Protein AF-A0A4C1T7G4-F1 (afdb_monomer_lite)

InterPro domains:
  IPR001194 cDENN domain [PF02141] (15-126)
  IPR001194 cDENN domain [SM00799] (11-143)
  IPR005112 dDENN domain [PF03455] (206-255)
  IPR005112 dDENN domain [SM00801] (174-239)
  IPR037516 Tripartite DENN domain [PS50211] (1-277)
  IPR040032 DENN domain-containing protein 1A/1B/1C [PTHR13196] (131-264)
  IPR043153 DENN domain, C-terminal lobe [G3DSA:3.40.50.11500] (69-128)
  IPR043153 DENN domain, C-terminal lobe [G3DSA:3.40.50.11500] (129-195)

Structure (mmCIF, N/CA/C/O backbone):
data_AF-A0A4C1T7G4-F1
#
_entry.id   AF-A0A4C1T7G4-F1
#
loop_
_atom_site.group_PDB
_atom_site.id
_atom_site.type_symbol
_atom_site.label_atom_id
_atom_site.label_alt_id
_atom_site.label_comp_id
_atom_site.label_asym_id
_atom_site.label_entity_id
_atom_site.label_seq_id
_atom_site.pdbx_PDB_ins_code
_atom_site.Cartn_x
_atom_site.Cartn_y
_atom_site.Cartn_z
_atom_site.occupancy
_atom_site.B_iso_or_equiv
_atom_site.auth_seq_id
_atom_site.auth_comp_id
_atom_site.auth_asym_id
_atom_site.auth_atom_id
_atom_site.pdbx_PDB_model_num
ATOM 1 N N . MET A 1 1 ? 34.804 -6.234 21.502 1.00 58.75 1 MET A N 1
ATOM 2 C CA . MET A 1 1 ? 35.352 -6.465 20.146 1.00 58.75 1 MET A CA 1
ATOM 3 C C . MET A 1 1 ? 34.543 -5.605 19.186 1.00 58.75 1 MET A C 1
ATOM 5 O O . MET A 1 1 ? 33.325 -5.670 19.261 1.00 58.75 1 MET A O 1
ATOM 9 N N . ALA A 1 2 ? 35.176 -4.736 18.394 1.00 68.81 2 ALA A N 1
ATOM 10 C CA . ALA A 1 2 ? 34.461 -3.922 17.406 1.00 68.81 2 ALA A CA 1
ATOM 11 C C . ALA A 1 2 ? 34.136 -4.771 16.168 1.00 68.81 2 ALA A C 1
ATOM 13 O O . ALA A 1 2 ? 34.972 -5.562 15.731 1.00 68.81 2 ALA A O 1
ATOM 14 N N . LEU A 1 3 ? 32.935 -4.605 15.621 1.00 69.44 3 LEU A N 1
ATOM 15 C CA . LEU A 1 3 ? 32.445 -5.237 14.400 1.00 69.44 3 LEU A CA 1
ATOM 16 C C . LEU A 1 3 ? 32.569 -4.271 13.222 1.00 69.44 3 LEU A C 1
ATOM 18 O O . LEU A 1 3 ? 32.457 -3.054 13.377 1.00 69.44 3 LEU A O 1
ATOM 22 N N . TRP A 1 4 ? 32.844 -4.837 12.050 1.00 72.44 4 TRP A N 1
ATOM 23 C CA . TRP A 1 4 ? 33.159 -4.102 10.833 1.00 72.44 4 TRP A CA 1
ATOM 24 C C . TRP A 1 4 ? 32.226 -4.616 9.745 1.00 72.44 4 TRP A C 1
ATOM 26 O O . TRP A 1 4 ? 32.290 -5.785 9.368 1.00 72.44 4 TRP A O 1
ATOM 36 N N . PHE A 1 5 ? 31.357 -3.746 9.249 1.00 80.38 5 PHE A N 1
ATOM 37 C CA . PHE A 1 5 ? 30.453 -4.049 8.147 1.00 80.38 5 PHE A CA 1
ATOM 38 C C . PHE A 1 5 ? 30.948 -3.308 6.919 1.00 80.38 5 PHE A C 1
ATOM 40 O O . PHE A 1 5 ? 31.174 -2.100 6.984 1.00 80.38 5 PHE A O 1
ATOM 47 N N . CYS A 1 6 ? 31.137 -4.010 5.806 1.00 76.94 6 CYS A N 1
ATOM 48 C CA . CYS A 1 6 ? 31.676 -3.417 4.592 1.00 76.94 6 CYS A CA 1
ATOM 49 C C . CYS A 1 6 ? 30.750 -3.635 3.396 1.00 76.94 6 CYS A C 1
ATOM 51 O O . CYS A 1 6 ? 30.126 -4.682 3.237 1.00 76.94 6 CYS A O 1
ATOM 53 N N . ARG A 1 7 ? 30.688 -2.624 2.530 1.00 78.62 7 ARG A N 1
ATOM 54 C CA . ARG A 1 7 ? 30.085 -2.716 1.202 1.00 78.62 7 ARG A CA 1
ATOM 55 C C . ARG A 1 7 ? 31.097 -2.210 0.188 1.00 78.62 7 ARG A C 1
ATOM 57 O O . ARG A 1 7 ? 31.488 -1.041 0.212 1.00 78.62 7 ARG A O 1
ATOM 64 N N . HIS A 1 8 ? 31.519 -3.106 -0.693 1.00 74.75 8 HIS A N 1
ATOM 65 C CA . HIS A 1 8 ? 32.395 -2.781 -1.806 1.00 74.75 8 HIS A CA 1
ATOM 66 C C . HIS A 1 8 ? 31.556 -2.541 -3.064 1.00 74.75 8 HIS A C 1
ATOM 68 O O . HIS A 1 8 ? 30.729 -3.380 -3.418 1.00 74.75 8 HIS A O 1
ATOM 74 N N . ASP A 1 9 ? 31.760 -1.402 -3.727 1.00 71.56 9 ASP A N 1
ATOM 75 C CA . ASP A 1 9 ? 31.242 -1.162 -5.075 1.00 71.56 9 ASP A CA 1
ATOM 76 C C . ASP A 1 9 ? 32.407 -1.318 -6.070 1.00 71.56 9 ASP A C 1
ATOM 78 O O . ASP A 1 9 ? 33.283 -0.445 -6.118 1.00 71.56 9 ASP A O 1
ATOM 82 N N . PRO A 1 10 ? 32.420 -2.392 -6.886 1.00 64.75 10 PRO A N 1
ATOM 83 C CA . PRO A 1 10 ? 33.487 -2.655 -7.851 1.00 64.75 10 PRO A CA 1
ATOM 84 C C . PRO A 1 10 ? 33.705 -1.527 -8.868 1.00 64.75 10 PRO A C 1
ATOM 86 O O . PRO A 1 10 ? 34.761 -1.457 -9.490 1.00 64.75 10 PRO A O 1
ATOM 89 N N . LYS A 1 11 ? 32.713 -0.646 -9.065 1.00 65.12 11 LYS A N 1
ATOM 90 C CA . LYS A 1 11 ? 32.773 0.467 -10.022 1.00 65.12 11 LYS A CA 1
ATOM 91 C C . LYS A 1 11 ? 33.228 1.785 -9.395 1.00 65.12 11 LYS A C 1
ATOM 93 O O . LYS A 1 11 ? 33.603 2.691 -10.131 1.00 65.12 11 LYS A O 1
ATOM 98 N N . ALA A 1 12 ? 33.173 1.922 -8.069 1.00 66.69 12 ALA A N 1
ATOM 99 C CA . ALA A 1 12 ? 33.360 3.206 -7.385 1.00 66.69 12 ALA A CA 1
ATOM 100 C C . ALA A 1 12 ? 34.786 3.444 -6.860 1.00 66.69 12 ALA A C 1
ATOM 102 O O . ALA A 1 12 ? 35.023 4.463 -6.210 1.00 66.69 12 ALA A O 1
ATOM 103 N N . GLY A 1 13 ? 35.716 2.500 -7.065 1.00 70.19 13 GLY A N 1
ATOM 104 C CA . GLY A 1 13 ? 37.105 2.589 -6.585 1.00 70.19 13 GLY A CA 1
ATOM 105 C C . GLY A 1 13 ? 37.249 2.777 -5.067 1.00 70.19 13 GLY A C 1
ATOM 106 O O . GLY A 1 13 ? 38.332 3.088 -4.583 1.00 70.19 13 GLY A O 1
ATOM 107 N N . SER A 1 14 ? 36.162 2.633 -4.307 1.00 75.19 14 SER A N 1
ATOM 108 C CA . SER A 1 14 ? 36.101 2.913 -2.877 1.00 75.19 14 SER A CA 1
ATOM 109 C C . SER A 1 14 ? 35.161 1.935 -2.177 1.00 75.19 14 SER A C 1
ATOM 111 O O . SER A 1 14 ? 34.182 1.456 -2.751 1.00 75.19 14 SER A O 1
ATOM 113 N N . THR A 1 15 ? 35.480 1.631 -0.921 1.00 79.69 15 THR A N 1
ATOM 114 C CA . THR A 1 15 ? 34.700 0.738 -0.057 1.00 79.69 15 THR A CA 1
ATOM 115 C C . THR A 1 15 ? 34.122 1.553 1.086 1.00 79.69 15 THR A C 1
ATOM 117 O O . THR A 1 15 ? 34.829 2.351 1.699 1.00 79.69 15 THR A O 1
ATOM 120 N N . MET A 1 16 ? 32.842 1.349 1.381 1.00 83.25 16 MET A N 1
ATOM 121 C CA . MET A 1 16 ? 32.207 1.938 2.553 1.00 83.25 16 MET A CA 1
ATOM 122 C C . MET A 1 16 ? 32.273 0.949 3.713 1.00 83.25 16 MET A C 1
ATOM 124 O O . MET A 1 16 ? 31.979 -0.234 3.532 1.00 83.25 16 MET A O 1
ATOM 128 N N . VAL A 1 17 ? 32.668 1.433 4.890 1.00 83.00 17 VAL A N 1
ATOM 129 C CA . VAL A 1 17 ? 32.815 0.615 6.097 1.00 83.00 17 VAL A CA 1
ATOM 130 C C . VAL A 1 17 ? 32.121 1.308 7.266 1.00 83.00 17 VAL A C 1
ATOM 132 O O . VAL A 1 17 ? 32.352 2.491 7.502 1.00 83.00 17 VAL A O 1
ATOM 135 N N . ILE A 1 18 ? 31.291 0.564 7.998 1.00 84.88 18 ILE A N 1
ATOM 136 C CA . ILE A 1 18 ? 30.755 0.956 9.305 1.00 84.88 18 ILE A CA 1
ATOM 137 C C . ILE A 1 18 ? 31.497 0.158 10.372 1.00 84.88 18 ILE A C 1
ATOM 139 O O . ILE A 1 18 ? 31.536 -1.072 10.315 1.00 84.88 18 ILE A O 1
ATOM 143 N N . ILE A 1 19 ? 32.056 0.860 11.356 1.00 82.69 19 ILE A N 1
ATOM 144 C CA . ILE A 1 19 ? 32.689 0.266 12.536 1.00 82.69 19 ILE A CA 1
ATOM 145 C C . ILE A 1 19 ? 31.777 0.536 13.729 1.00 82.69 19 ILE A C 1
ATOM 147 O O . ILE A 1 19 ? 31.405 1.679 13.983 1.00 82.69 19 ILE A O 1
ATOM 151 N N . THR A 1 20 ? 31.389 -0.512 14.447 1.00 84.19 20 THR A N 1
ATOM 152 C CA . THR A 1 20 ? 30.408 -0.422 15.536 1.00 84.19 20 THR A CA 1
ATOM 153 C C . THR A 1 20 ? 30.641 -1.509 16.580 1.00 84.19 20 THR A C 1
ATOM 155 O O . THR A 1 20 ? 31.213 -2.554 16.287 1.00 84.19 20 THR A O 1
ATOM 158 N N . PHE A 1 21 ? 30.189 -1.286 17.812 1.00 83.56 21 PHE A N 1
ATOM 159 C CA . PHE A 1 21 ? 30.176 -2.315 18.859 1.00 83.56 21 PHE A CA 1
ATOM 160 C C . PHE A 1 21 ? 28.857 -3.102 18.903 1.00 83.56 21 PHE A C 1
ATOM 162 O O . PHE A 1 21 ? 28.730 -4.036 19.691 1.00 83.56 21 PHE A O 1
ATOM 169 N N . LEU A 1 22 ? 27.883 -2.740 18.061 1.00 83.56 22 LEU A N 1
ATOM 170 C CA . LEU A 1 22 ? 26.547 -3.331 18.053 1.00 83.56 22 LEU A CA 1
ATOM 171 C C . LEU A 1 22 ? 26.464 -4.520 17.080 1.00 83.56 22 LEU A C 1
ATOM 173 O O . LEU A 1 22 ? 26.834 -4.374 15.912 1.00 83.56 22 LEU A O 1
ATOM 177 N N . PRO A 1 23 ? 25.929 -5.679 17.503 1.00 83.38 23 PRO A N 1
ATOM 178 C CA . PRO A 1 23 ? 25.864 -6.887 16.679 1.00 83.38 23 PRO A CA 1
ATOM 179 C C . PRO A 1 23 ? 24.652 -6.934 15.727 1.00 83.38 23 PRO A C 1
ATOM 181 O O . PRO A 1 23 ? 24.067 -7.992 15.515 1.00 83.38 23 PRO A O 1
ATOM 184 N N . TRP A 1 24 ? 24.249 -5.807 15.130 1.00 83.56 24 TRP A N 1
ATOM 185 C CA . TRP A 1 24 ? 23.052 -5.722 14.272 1.00 83.56 24 TRP A CA 1
ATOM 186 C C . TRP A 1 24 ? 23.368 -5.942 12.791 1.00 83.56 24 TRP A C 1
ATOM 188 O O . TRP A 1 24 ? 23.303 -5.017 11.981 1.00 83.56 24 TRP A O 1
ATOM 198 N N . HIS A 1 25 ? 23.735 -7.176 12.446 1.00 74.25 25 HIS A N 1
ATOM 199 C CA . HIS A 1 25 ? 24.285 -7.522 11.133 1.00 74.25 25 HIS A CA 1
ATOM 200 C C . HIS A 1 25 ? 23.427 -7.037 9.952 1.00 74.25 25 HIS A C 1
ATOM 202 O O . HIS A 1 25 ? 23.881 -6.219 9.148 1.00 74.25 25 HIS A O 1
ATOM 208 N N . ASP A 1 26 ? 22.166 -7.468 9.884 1.00 73.31 26 ASP A N 1
ATOM 209 C CA . ASP A 1 26 ? 21.276 -7.130 8.768 1.00 73.31 26 ASP A CA 1
ATOM 210 C C . ASP A 1 26 ? 20.964 -5.634 8.700 1.00 73.31 26 ASP A C 1
ATOM 212 O O . ASP A 1 26 ? 20.887 -5.058 7.612 1.00 73.31 26 ASP A O 1
ATOM 216 N N . THR A 1 27 ? 20.822 -4.983 9.856 1.00 80.69 27 THR A N 1
ATOM 217 C CA . THR A 1 27 ? 20.561 -3.544 9.945 1.00 80.69 27 THR A CA 1
ATOM 218 C C . THR A 1 27 ? 21.709 -2.745 9.342 1.00 80.69 27 THR A C 1
ATOM 220 O O . THR A 1 27 ? 21.472 -1.869 8.512 1.00 80.69 27 THR A O 1
ATOM 223 N N . PHE A 1 28 ? 22.960 -3.062 9.690 1.00 83.56 28 PHE A N 1
ATOM 224 C CA . PHE A 1 28 ? 24.114 -2.321 9.177 1.00 83.56 28 PHE A CA 1
ATOM 225 C C . PHE A 1 28 ? 24.392 -2.596 7.696 1.00 83.56 28 PHE A C 1
ATOM 227 O O . PHE A 1 28 ? 24.781 -1.673 6.979 1.00 83.56 28 PHE A O 1
ATOM 234 N N . LEU A 1 29 ? 24.127 -3.806 7.193 1.00 78.88 29 LEU A N 1
ATOM 235 C CA . LEU A 1 29 ? 24.214 -4.088 5.754 1.00 78.88 29 LEU A CA 1
ATOM 236 C C . LEU A 1 29 ? 23.139 -3.344 4.944 1.00 78.88 29 LEU A C 1
ATOM 238 O O . LEU A 1 29 ? 23.428 -2.806 3.866 1.00 78.88 29 LEU A O 1
ATOM 242 N N . ARG A 1 30 ? 21.907 -3.250 5.464 1.00 78.38 30 ARG A N 1
ATOM 243 C CA . ARG A 1 30 ? 20.852 -2.420 4.858 1.00 78.38 30 ARG A CA 1
ATOM 244 C C . ARG A 1 30 ? 21.218 -0.938 4.913 1.00 78.38 30 ARG A C 1
ATOM 246 O O . ARG A 1 30 ? 21.104 -0.257 3.898 1.00 78.38 30 ARG A O 1
ATOM 253 N N . LEU A 1 31 ? 21.738 -0.456 6.043 1.00 84.19 31 LEU A N 1
ATOM 254 C CA . LEU A 1 31 ? 22.177 0.931 6.203 1.00 84.19 31 LEU A CA 1
ATOM 255 C C . LEU A 1 31 ? 23.288 1.299 5.210 1.00 84.19 31 LEU A C 1
ATOM 257 O O . LEU A 1 31 ? 23.179 2.309 4.521 1.00 84.19 31 LEU A O 1
ATOM 261 N N . LEU A 1 32 ? 24.309 0.449 5.061 1.00 83.06 32 LEU A N 1
ATOM 262 C CA . LEU A 1 32 ? 25.357 0.599 4.042 1.00 83.06 32 LEU A CA 1
ATOM 263 C C . LEU A 1 32 ? 24.786 0.663 2.624 1.00 83.06 32 LEU A C 1
ATOM 265 O O . LEU A 1 32 ? 25.327 1.357 1.765 1.00 83.06 32 LEU A O 1
ATOM 269 N N . SER A 1 33 ? 23.702 -0.067 2.367 1.00 81.25 33 SER A N 1
ATOM 270 C CA . SER A 1 33 ? 23.037 -0.066 1.067 1.00 81.25 33 SER A CA 1
ATOM 271 C C . SER A 1 33 ? 22.322 1.249 0.781 1.00 81.25 33 SER A C 1
ATOM 273 O O . SER A 1 33 ? 22.454 1.771 -0.323 1.00 81.25 33 SER A O 1
ATOM 275 N N . VAL A 1 34 ? 21.643 1.813 1.783 1.00 81.06 34 VAL A N 1
ATOM 276 C CA . VAL A 1 34 ? 21.031 3.145 1.698 1.00 81.06 34 VAL A CA 1
ATOM 277 C C . VAL A 1 34 ? 22.110 4.215 1.532 1.00 81.06 34 VAL A C 1
ATOM 279 O O . VAL A 1 34 ? 22.053 4.998 0.592 1.00 81.06 34 VAL A O 1
ATOM 282 N N . LEU A 1 35 ? 23.147 4.204 2.373 1.00 85.06 35 LEU A N 1
ATOM 283 C CA . LEU A 1 35 ? 24.257 5.161 2.321 1.00 85.06 35 LEU A CA 1
ATOM 284 C C . LEU A 1 35 ? 25.003 5.142 0.977 1.00 85.06 35 LEU A C 1
ATOM 286 O O . LEU A 1 35 ? 25.405 6.193 0.483 1.00 85.06 35 LEU A O 1
ATOM 290 N N . ALA A 1 36 ? 25.190 3.966 0.371 1.00 83.25 36 ALA A N 1
ATOM 291 C CA . ALA A 1 36 ? 25.804 3.854 -0.949 1.00 83.25 36 ALA A CA 1
ATOM 292 C C . ALA A 1 36 ? 24.955 4.521 -2.042 1.00 83.25 36 ALA A C 1
ATOM 294 O O . ALA A 1 36 ? 25.518 5.149 -2.937 1.00 83.25 36 ALA A O 1
ATOM 295 N N . GLU A 1 37 ? 23.628 4.412 -1.953 1.00 79.56 37 GLU A N 1
ATOM 296 C CA . GLU A 1 37 ? 22.711 5.078 -2.879 1.00 79.56 37 GLU A CA 1
ATOM 297 C C . GLU A 1 37 ? 22.724 6.596 -2.670 1.00 79.56 37 GLU A C 1
ATOM 299 O O . GLU A 1 37 ? 22.980 7.337 -3.614 1.00 79.56 37 GLU A O 1
ATOM 304 N N . LEU A 1 38 ? 22.590 7.047 -1.417 1.00 80.06 38 LEU A N 1
ATOM 305 C CA . LEU A 1 38 ? 22.662 8.462 -1.028 1.00 80.06 38 LEU A CA 1
ATOM 306 C C . LEU A 1 38 ? 23.913 9.154 -1.550 1.00 80.06 38 LEU A C 1
ATOM 308 O O . LEU A 1 38 ? 23.861 10.249 -2.099 1.00 80.06 38 LEU A O 1
ATOM 312 N N . ARG A 1 39 ? 25.058 8.486 -1.403 1.00 82.44 39 ARG A N 1
ATOM 313 C CA . ARG A 1 39 ? 26.346 9.007 -1.853 1.00 82.44 39 ARG A CA 1
ATOM 314 C C . ARG A 1 39 ? 26.409 9.175 -3.375 1.00 82.44 39 ARG A C 1
ATOM 316 O O . ARG A 1 39 ? 27.176 10.008 -3.850 1.00 82.44 39 ARG A O 1
ATOM 323 N N . ARG A 1 40 ? 25.657 8.372 -4.140 1.00 77.19 40 ARG A N 1
ATOM 324 C CA . ARG A 1 40 ? 25.578 8.484 -5.606 1.00 77.19 40 ARG A CA 1
ATOM 325 C C . ARG A 1 40 ? 24.620 9.582 -6.054 1.00 77.19 40 ARG A C 1
ATOM 327 O O . ARG A 1 40 ? 24.863 10.157 -7.112 1.00 77.19 40 ARG A O 1
ATOM 334 N N . THR A 1 41 ? 23.551 9.834 -5.304 1.00 73.31 41 THR A N 1
ATOM 335 C CA . THR A 1 41 ? 22.522 10.816 -5.663 1.00 73.31 41 THR A CA 1
ATOM 336 C C . THR A 1 41 ? 22.861 12.225 -5.187 1.00 73.31 41 THR A C 1
ATOM 338 O O . THR A 1 41 ? 22.977 13.120 -6.020 1.00 73.31 41 THR A O 1
ATOM 341 N N . ASP A 1 42 ? 23.039 12.436 -3.880 1.00 76.50 42 ASP A N 1
ATOM 342 C CA . ASP A 1 42 ? 23.312 13.753 -3.293 1.00 76.50 42 ASP A CA 1
ATOM 343 C C . ASP A 1 42 ? 24.164 13.635 -2.015 1.00 76.50 42 ASP A C 1
ATOM 345 O O . ASP A 1 42 ? 23.767 13.068 -0.994 1.00 76.50 42 ASP A O 1
ATOM 349 N N . MET A 1 43 ? 25.357 14.234 -2.056 1.00 79.56 43 MET A N 1
ATOM 350 C CA . MET A 1 43 ? 26.291 14.251 -0.929 1.00 79.56 43 MET A CA 1
ATOM 351 C C . MET A 1 43 ? 25.756 15.011 0.293 1.00 79.56 43 MET A C 1
ATOM 353 O O . MET A 1 43 ? 26.146 14.691 1.415 1.00 79.56 43 MET A O 1
ATOM 357 N N . LYS A 1 44 ? 24.879 16.005 0.119 1.00 77.88 44 LYS A N 1
ATOM 358 C CA . LYS A 1 44 ? 24.286 16.751 1.237 1.00 77.88 44 LYS A CA 1
ATOM 359 C C . LYS A 1 44 ? 23.323 15.868 2.029 1.00 77.88 44 LYS A C 1
ATOM 361 O O . LYS A 1 44 ? 23.429 15.792 3.252 1.00 77.88 44 LYS A O 1
ATOM 366 N N . ASP A 1 45 ? 22.451 15.161 1.321 1.00 77.56 45 ASP A N 1
ATOM 367 C CA . ASP A 1 45 ? 21.520 14.185 1.886 1.00 77.56 45 ASP A CA 1
ATOM 368 C C . ASP A 1 45 ? 22.255 13.023 2.559 1.00 77.56 45 ASP A C 1
ATOM 370 O O . ASP A 1 45 ? 21.863 12.582 3.638 1.00 77.56 45 ASP A O 1
ATOM 374 N N . PHE A 1 46 ? 23.358 12.563 1.957 1.00 85.19 46 PHE A N 1
ATOM 375 C CA . PHE A 1 46 ? 24.238 11.567 2.563 1.00 85.19 46 PHE A CA 1
ATOM 376 C C . PHE A 1 46 ? 24.718 11.999 3.955 1.00 85.19 46 PHE A C 1
ATOM 378 O O . PHE A 1 46 ? 24.589 11.235 4.913 1.00 85.19 46 PHE A O 1
ATOM 385 N N . TYR A 1 47 ? 25.248 13.222 4.083 1.00 83.88 47 TYR A N 1
ATOM 386 C CA . TYR A 1 47 ? 25.713 13.727 5.375 1.00 83.88 47 TYR A CA 1
ATOM 387 C C . TYR A 1 47 ? 24.562 13.940 6.353 1.00 83.88 47 TYR A C 1
ATOM 389 O O . TYR A 1 47 ? 24.686 13.542 7.508 1.00 83.88 47 TYR A O 1
ATOM 397 N N . GLN A 1 48 ? 23.441 14.503 5.898 1.00 82.00 48 GLN A N 1
ATOM 398 C CA . GLN A 1 48 ? 22.275 14.727 6.747 1.00 82.00 48 GLN A CA 1
ATOM 399 C C . GLN A 1 48 ? 21.747 13.413 7.336 1.00 82.00 48 GLN A C 1
ATOM 401 O O . GLN A 1 48 ? 21.606 13.295 8.552 1.00 82.00 48 GLN A O 1
ATOM 406 N N . PHE A 1 49 ? 21.524 12.406 6.492 1.00 84.00 49 PHE A N 1
ATOM 407 C CA . PHE A 1 49 ? 21.028 11.105 6.926 1.00 84.00 49 PHE A CA 1
ATOM 408 C C . PHE A 1 49 ? 22.010 10.398 7.868 1.00 84.00 49 PHE A C 1
ATOM 410 O O . PHE A 1 49 ? 21.598 9.815 8.869 1.00 84.00 49 PHE A O 1
ATOM 417 N N . LEU A 1 50 ? 23.318 10.473 7.593 1.00 86.19 50 LEU A N 1
ATOM 418 C CA . LEU A 1 50 ? 24.331 9.899 8.480 1.00 86.19 50 LEU A CA 1
ATOM 419 C C . LEU A 1 50 ? 24.348 10.601 9.849 1.00 86.19 50 LEU A C 1
ATOM 421 O O . LEU A 1 50 ? 24.465 9.935 10.876 1.00 86.19 50 LEU A O 1
ATOM 425 N N . THR A 1 51 ? 24.203 11.930 9.875 1.00 83.38 51 THR A N 1
ATOM 426 C CA . THR A 1 51 ? 24.100 12.713 11.114 1.00 83.38 51 THR A CA 1
ATOM 427 C C . THR A 1 51 ? 22.845 12.351 11.906 1.00 83.38 51 THR A C 1
ATOM 429 O O . THR A 1 51 ? 22.936 12.139 13.113 1.00 83.38 51 THR A O 1
ATOM 432 N N . GLU A 1 52 ? 21.691 12.227 11.251 1.00 82.38 52 GLU A N 1
ATOM 433 C CA . GLU A 1 52 ? 20.446 11.791 11.894 1.00 82.38 52 GLU A CA 1
ATOM 434 C C . GLU A 1 52 ? 20.582 10.375 12.468 1.00 82.38 52 GLU A C 1
ATOM 436 O O . GLU A 1 52 ? 20.273 10.155 13.639 1.00 82.38 52 GLU A O 1
ATOM 441 N N . ALA A 1 53 ? 21.130 9.431 11.696 1.00 84.62 53 ALA A N 1
ATOM 442 C CA . ALA A 1 53 ? 21.350 8.057 12.141 1.00 84.62 53 ALA A CA 1
ATOM 443 C C . ALA A 1 53 ? 22.295 7.967 13.347 1.00 84.62 53 ALA A C 1
ATOM 445 O O . ALA A 1 53 ? 22.034 7.207 14.276 1.00 84.62 53 ALA A O 1
ATOM 446 N N . TYR A 1 54 ? 23.364 8.766 13.361 1.00 84.06 54 TYR A N 1
ATOM 447 C CA . TYR A 1 54 ? 24.296 8.826 14.487 1.00 84.06 54 TYR A CA 1
ATOM 448 C C . TYR A 1 54 ? 23.647 9.431 15.742 1.00 84.06 54 TYR A C 1
ATOM 450 O O . TYR A 1 54 ? 23.784 8.888 16.837 1.00 84.06 54 TYR A O 1
ATOM 458 N N . ASN A 1 55 ? 22.898 10.525 15.583 1.00 82.94 55 ASN A N 1
ATOM 459 C CA . ASN A 1 55 ? 22.252 11.229 16.694 1.00 82.94 55 ASN A CA 1
ATOM 460 C C . ASN A 1 55 ? 21.006 10.513 17.235 1.00 82.94 55 ASN A C 1
ATOM 462 O O . ASN A 1 55 ? 20.569 10.820 18.340 1.00 82.94 55 ASN A O 1
ATOM 466 N N . SER A 1 56 ? 20.452 9.555 16.487 1.00 81.94 56 SER A N 1
ATOM 467 C CA . SER A 1 56 ? 19.319 8.726 16.926 1.00 81.94 56 SER A CA 1
ATOM 468 C C . SER A 1 56 ? 19.665 7.836 18.125 1.00 81.94 56 SER A C 1
ATOM 470 O O . SER A 1 56 ? 18.771 7.394 18.843 1.00 81.94 5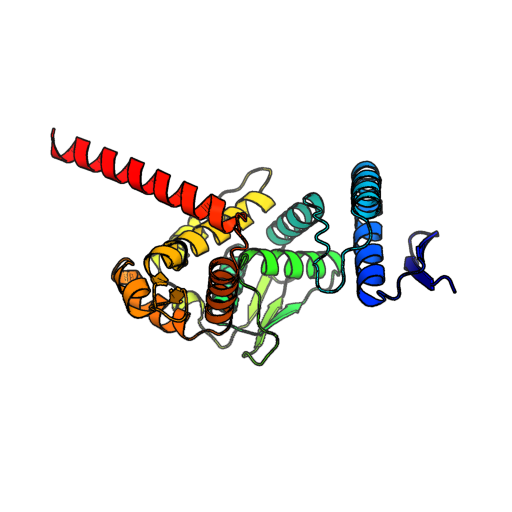6 SER A O 1
ATOM 472 N N . GLY A 1 57 ? 20.957 7.581 18.352 1.00 81.31 57 GLY A N 1
ATOM 473 C CA . GLY A 1 57 ? 21.429 6.739 19.441 1.00 81.31 57 GLY A CA 1
ATOM 474 C C . GLY A 1 57 ? 21.089 5.259 19.259 1.00 81.31 57 GLY A C 1
ATOM 475 O O . GLY A 1 57 ? 20.617 4.808 18.214 1.00 81.31 57 GLY A O 1
ATOM 476 N N . VAL A 1 58 ? 21.386 4.480 20.298 1.00 84.06 58 VAL A N 1
ATOM 477 C CA . VAL A 1 58 ? 21.082 3.047 20.350 1.00 84.06 58 VAL A CA 1
ATOM 478 C C . VAL A 1 58 ? 19.667 2.898 20.918 1.00 84.06 58 VAL A C 1
ATOM 480 O O . VAL A 1 58 ? 19.482 3.268 22.076 1.00 84.06 58 VAL A O 1
ATOM 483 N N . PRO A 1 59 ? 18.670 2.402 20.159 1.00 82.38 59 PRO A N 1
ATOM 484 C CA . PRO A 1 59 ? 17.356 2.075 20.712 1.00 82.38 59 PRO A CA 1
ATOM 485 C C . PRO A 1 59 ? 17.447 1.092 21.883 1.00 82.38 59 PRO A C 1
ATOM 487 O O . PRO A 1 59 ? 18.282 0.183 21.885 1.00 82.38 59 PRO A O 1
ATOM 490 N N . ASP A 1 60 ? 16.523 1.239 22.831 1.00 81.88 60 ASP A N 1
ATOM 491 C CA . ASP A 1 60 ? 16.298 0.245 23.878 1.00 81.88 60 ASP A CA 1
ATOM 492 C C . ASP A 1 60 ? 15.895 -1.113 23.284 1.00 81.88 60 ASP A C 1
ATOM 494 O O . ASP A 1 60 ? 15.361 -1.211 22.174 1.00 81.88 60 ASP A O 1
ATOM 498 N N . VAL A 1 61 ? 16.136 -2.187 24.035 1.00 72.88 61 VAL A N 1
ATOM 499 C CA . VAL A 1 61 ? 15.783 -3.548 23.611 1.00 72.88 61 VAL A CA 1
ATOM 500 C C . VAL A 1 61 ? 14.273 -3.640 23.370 1.00 72.88 61 VAL A C 1
ATOM 502 O O . VAL A 1 61 ? 13.480 -3.381 24.269 1.00 72.88 61 VAL A O 1
ATOM 505 N N . GLY A 1 62 ? 13.883 -4.027 22.152 1.00 69.75 62 GLY A N 1
ATOM 506 C CA . GLY A 1 62 ? 12.480 -4.116 21.727 1.00 69.75 62 GLY A CA 1
ATOM 507 C C . GLY A 1 62 ? 11.926 -2.844 21.072 1.00 69.75 62 GLY A C 1
ATOM 508 O O . GLY A 1 62 ? 10.856 -2.899 20.471 1.00 69.75 62 GLY A O 1
ATOM 509 N N . SER A 1 63 ? 12.657 -1.728 21.113 1.00 73.69 63 SER A N 1
ATOM 510 C CA . SER A 1 63 ? 12.278 -0.482 20.437 1.00 73.69 63 SER A CA 1
ATOM 511 C C . SER A 1 63 ? 12.678 -0.489 18.956 1.00 73.69 63 SER A C 1
ATOM 513 O O . SER A 1 63 ? 13.689 -1.072 18.562 1.00 73.69 63 SER A O 1
ATOM 515 N N . GLN A 1 64 ? 11.897 0.194 18.112 1.00 64.38 64 GLN A N 1
ATOM 516 C CA . GLN A 1 64 ? 12.181 0.324 16.679 1.00 64.38 64 GLN A CA 1
ATOM 517 C C . GLN A 1 64 ? 13.031 1.567 16.381 1.00 64.38 64 GLN A C 1
ATOM 519 O O . GLN A 1 64 ? 12.655 2.686 16.726 1.00 64.38 64 GLN A O 1
ATOM 524 N N . LEU A 1 65 ? 14.145 1.388 15.664 1.00 68.69 65 LEU A N 1
ATOM 525 C CA . LEU A 1 65 ? 14.908 2.493 15.078 1.00 68.69 65 LEU A CA 1
ATOM 526 C C . LEU A 1 65 ? 14.309 2.866 13.718 1.00 68.69 65 LEU A C 1
ATOM 528 O O . LEU A 1 65 ? 14.428 2.108 12.754 1.00 68.69 65 LEU A O 1
ATOM 532 N N . LYS A 1 66 ? 13.688 4.045 13.626 1.00 69.62 66 LYS A N 1
ATOM 533 C CA . LYS A 1 66 ? 13.093 4.549 12.382 1.00 69.62 66 LYS A CA 1
ATOM 534 C C . LYS A 1 66 ? 13.955 5.659 11.783 1.00 69.62 66 LYS A C 1
ATOM 536 O O . LYS A 1 66 ? 13.884 6.804 12.212 1.00 69.62 66 LYS A O 1
ATOM 541 N N . LEU A 1 67 ? 14.733 5.315 10.761 1.00 67.19 67 LEU A N 1
ATOM 542 C CA . LEU A 1 67 ? 15.492 6.274 9.955 1.00 67.19 67 LEU A CA 1
ATOM 543 C C . LEU A 1 67 ? 14.708 6.567 8.674 1.00 67.19 67 LEU A C 1
ATOM 545 O O . LEU A 1 67 ? 14.478 5.662 7.871 1.00 67.19 67 LEU A O 1
ATOM 549 N N . VAL A 1 68 ? 14.260 7.809 8.493 1.00 62.16 68 VAL A N 1
ATOM 550 C CA . VAL A 1 68 ? 13.429 8.204 7.348 1.00 62.16 68 VAL A CA 1
ATOM 551 C C . VAL A 1 68 ? 14.281 8.973 6.348 1.00 62.16 68 VAL A C 1
ATOM 553 O O . VAL A 1 68 ? 14.782 10.045 6.656 1.00 62.16 68 VAL A O 1
ATOM 556 N N . TYR A 1 69 ? 14.408 8.444 5.131 1.00 60.28 69 TYR A N 1
ATOM 557 C CA . TYR A 1 69 ? 15.015 9.158 4.011 1.00 60.28 69 TYR A CA 1
ATOM 558 C C . TYR A 1 69 ? 13.995 9.340 2.881 1.00 60.28 69 TYR A C 1
ATOM 560 O O . TYR A 1 69 ? 13.682 8.402 2.144 1.00 60.28 69 TYR A O 1
ATOM 568 N N . SER A 1 70 ? 13.455 10.555 2.759 1.00 50.50 70 SER A N 1
ATOM 569 C CA . SER A 1 70 ? 12.320 10.856 1.873 1.00 50.50 70 SER A CA 1
ATOM 570 C C . SER A 1 70 ? 12.691 10.977 0.391 1.00 50.50 70 SER A C 1
ATOM 572 O O . SER A 1 70 ? 11.858 10.700 -0.470 1.00 50.50 70 SER A O 1
ATOM 574 N N . GLN A 1 71 ? 13.932 11.351 0.060 1.00 49.47 71 GLN A N 1
ATOM 575 C CA . GLN A 1 71 ? 14.343 11.527 -1.340 1.00 49.47 71 GLN A CA 1
ATOM 576 C C . GLN A 1 71 ? 14.499 10.191 -2.091 1.00 49.47 71 GLN A C 1
ATOM 578 O O . GLN A 1 71 ? 14.287 10.129 -3.299 1.00 49.47 71 GLN A O 1
ATOM 583 N N . GLY A 1 72 ? 14.782 9.088 -1.392 1.00 48.44 72 GLY A N 1
ATOM 584 C CA . GLY A 1 72 ? 14.927 7.768 -2.012 1.00 48.44 72 GLY A CA 1
ATOM 585 C C . GLY A 1 72 ? 13.589 7.181 -2.459 1.00 48.44 72 GLY A C 1
ATOM 586 O O . GLY A 1 72 ? 13.486 6.627 -3.550 1.00 48.44 72 GLY A O 1
ATOM 587 N N . GLN A 1 73 ? 12.534 7.332 -1.656 1.00 50.56 73 GLN A N 1
ATOM 588 C CA . GLN A 1 73 ? 11.205 6.841 -2.034 1.00 50.56 73 GLN A CA 1
ATOM 589 C C . GLN A 1 73 ? 10.632 7.638 -3.207 1.00 50.56 73 GLN A C 1
ATOM 591 O O . GLN A 1 73 ? 10.195 7.036 -4.187 1.00 50.56 73 GLN A O 1
ATOM 596 N N . SER A 1 74 ? 10.705 8.973 -3.161 1.00 56.19 74 SER A N 1
ATOM 597 C CA . SER A 1 74 ? 10.220 9.827 -4.251 1.00 56.19 74 SER A CA 1
ATOM 598 C C . SER A 1 74 ? 11.008 9.604 -5.545 1.00 56.19 74 SER A C 1
ATOM 600 O O . SER A 1 74 ? 10.411 9.536 -6.620 1.00 56.19 74 SER A O 1
ATOM 602 N N . HIS A 1 75 ? 12.328 9.389 -5.470 1.00 63.44 75 HIS A N 1
ATOM 603 C CA . HIS A 1 75 ? 13.148 9.027 -6.628 1.00 63.44 75 HIS A CA 1
ATOM 604 C C . HIS A 1 75 ? 12.726 7.687 -7.246 1.00 63.44 75 HIS A C 1
ATOM 606 O O . HIS A 1 75 ? 12.503 7.610 -8.455 1.00 63.44 75 HIS A O 1
ATOM 612 N N . ASN A 1 76 ? 12.535 6.644 -6.434 1.00 66.06 76 ASN A N 1
ATOM 613 C CA . ASN A 1 76 ? 12.108 5.335 -6.931 1.00 66.06 76 ASN A CA 1
ATOM 614 C C . ASN A 1 76 ? 10.683 5.353 -7.497 1.00 66.06 76 ASN A C 1
ATOM 616 O O . ASN A 1 76 ? 10.429 4.725 -8.523 1.00 66.06 76 ASN A O 1
ATOM 620 N N . LEU A 1 77 ? 9.777 6.129 -6.898 1.00 69.06 77 LEU A N 1
ATOM 621 C CA . LEU A 1 77 ? 8.428 6.365 -7.418 1.00 69.06 77 LEU A CA 1
ATOM 622 C C . LEU A 1 77 ? 8.448 7.117 -8.752 1.00 69.06 77 LEU A C 1
ATOM 624 O O . LEU A 1 77 ? 7.738 6.738 -9.684 1.00 69.06 77 LEU A O 1
ATOM 628 N N . ASN A 1 78 ? 9.291 8.148 -8.872 1.00 70.50 78 ASN A N 1
ATOM 629 C CA . ASN A 1 78 ? 9.507 8.874 -10.124 1.00 70.50 78 ASN A CA 1
ATOM 630 C C . ASN A 1 78 ? 10.046 7.939 -11.219 1.00 70.50 78 ASN A C 1
ATOM 632 O O . ASN A 1 78 ? 9.539 7.935 -12.340 1.00 70.50 78 ASN A O 1
ATOM 636 N N . LEU A 1 79 ? 11.045 7.111 -10.900 1.00 70.31 79 LEU A N 1
ATOM 637 C CA . LEU A 1 79 ? 11.612 6.143 -11.838 1.00 70.31 79 LEU A CA 1
ATOM 638 C C . LEU A 1 79 ? 10.606 5.059 -12.233 1.00 70.31 79 LEU A C 1
ATOM 640 O O . LEU A 1 79 ? 10.474 4.757 -13.416 1.00 70.31 79 LEU A O 1
ATOM 644 N N . TYR A 1 80 ? 9.856 4.510 -11.278 1.00 77.12 80 TYR A N 1
ATOM 645 C CA . TYR A 1 80 ? 8.792 3.551 -11.564 1.00 77.12 80 TYR A CA 1
ATOM 646 C C . TYR A 1 80 ? 7.749 4.130 -12.513 1.00 77.12 80 TYR A C 1
ATOM 648 O O . TYR A 1 80 ? 7.398 3.478 -13.495 1.00 77.12 80 TYR A O 1
ATOM 656 N N . TYR A 1 81 ? 7.317 5.372 -12.279 1.00 80.31 81 TYR A N 1
ATOM 657 C CA . TYR A 1 81 ? 6.402 6.064 -13.182 1.00 80.31 81 TYR A CA 1
ATOM 658 C C . TYR A 1 81 ? 6.951 6.213 -14.599 1.00 80.31 81 TYR A C 1
ATOM 660 O O . TYR A 1 81 ? 6.226 6.013 -15.572 1.00 80.31 81 TYR A O 1
ATOM 668 N N . ASN A 1 82 ? 8.250 6.468 -14.727 1.00 79.38 82 ASN A N 1
ATOM 669 C CA . ASN A 1 82 ? 8.903 6.545 -16.030 1.00 79.38 82 ASN A CA 1
ATOM 670 C C . ASN A 1 82 ? 9.024 5.183 -16.737 1.00 79.38 82 ASN A C 1
ATOM 672 O O . ASN A 1 82 ? 9.240 5.144 -17.949 1.00 79.38 82 ASN A O 1
ATOM 676 N N . PHE A 1 83 ? 8.926 4.066 -16.011 1.00 81.31 83 PHE A N 1
ATOM 677 C CA . PHE A 1 83 ? 9.164 2.726 -16.554 1.00 81.31 83 PHE A CA 1
ATOM 678 C C . PHE A 1 83 ? 7.908 1.877 -16.709 1.00 81.31 83 PHE A C 1
ATOM 680 O O . PHE A 1 83 ? 7.900 1.000 -17.571 1.00 81.31 83 PHE A O 1
ATOM 687 N N . VAL A 1 84 ? 6.866 2.118 -15.916 1.00 84.94 84 VAL A N 1
ATOM 688 C CA . VAL A 1 84 ? 5.668 1.277 -15.872 1.00 84.94 84 VAL A CA 1
ATOM 689 C C . VAL A 1 84 ? 4.436 2.079 -16.264 1.00 84.94 84 VAL A C 1
ATOM 691 O O . VAL A 1 84 ? 4.139 3.121 -15.694 1.00 84.94 84 VAL A O 1
ATOM 694 N N . TYR A 1 85 ? 3.685 1.585 -17.245 1.00 90.88 85 TYR A N 1
ATOM 695 C CA . TYR A 1 85 ? 2.493 2.273 -17.732 1.00 90.88 85 TYR A CA 1
ATOM 696 C C . TYR A 1 85 ? 1.344 2.241 -16.718 1.00 90.88 85 TYR A C 1
ATOM 698 O O . TYR A 1 85 ? 1.161 1.221 -16.049 1.00 90.88 85 TYR A O 1
ATOM 706 N N . PRO A 1 86 ? 0.481 3.281 -16.676 1.00 90.88 86 PRO A N 1
ATOM 707 C CA . PRO A 1 86 ? -0.646 3.359 -15.743 1.00 90.88 86 PRO A CA 1
ATOM 708 C C . PRO A 1 86 ? -1.519 2.102 -15.690 1.00 90.88 86 PRO A C 1
ATOM 710 O O . PRO A 1 86 ? -1.926 1.676 -14.615 1.00 90.88 86 PRO A O 1
ATOM 713 N N . LYS A 1 87 ? -1.764 1.457 -16.840 1.00 93.25 87 LYS A N 1
ATOM 714 C CA . LYS A 1 87 ? -2.498 0.182 -16.910 1.00 93.25 87 LYS A CA 1
ATOM 715 C C . LYS A 1 87 ? -1.862 -0.895 -16.020 1.00 93.25 87 LYS A C 1
ATOM 717 O O . LYS A 1 87 ? -2.574 -1.568 -15.284 1.00 93.25 87 LYS A O 1
ATOM 722 N N . ASN A 1 88 ? -0.542 -1.040 -16.087 1.00 93.19 88 ASN A N 1
ATOM 723 C CA . ASN A 1 88 ? 0.201 -2.041 -15.326 1.00 93.19 88 ASN A CA 1
ATOM 724 C C . ASN A 1 88 ? 0.345 -1.640 -13.858 1.00 93.19 88 ASN A C 1
ATOM 726 O O . ASN A 1 88 ? 0.339 -2.515 -13.006 1.00 93.19 88 ASN A O 1
ATOM 730 N N . MET A 1 89 ? 0.403 -0.342 -13.543 1.00 92.62 89 MET A N 1
ATOM 731 C CA . MET A 1 89 ? 0.365 0.123 -12.149 1.00 92.62 89 MET A CA 1
ATOM 732 C C . MET A 1 89 ? -0.947 -0.260 -11.465 1.00 92.62 89 MET A C 1
ATOM 734 O O . MET A 1 89 ? -0.942 -0.749 -10.342 1.00 92.62 89 MET A O 1
ATOM 738 N N . ILE A 1 90 ? -2.073 -0.076 -12.164 1.00 94.25 90 ILE A N 1
ATOM 739 C CA . ILE A 1 90 ? -3.392 -0.486 -11.669 1.00 94.25 90 ILE A CA 1
ATOM 740 C C . ILE A 1 90 ? -3.449 -2.008 -11.517 1.00 94.25 90 ILE A C 1
ATOM 742 O O . ILE A 1 90 ? -3.979 -2.486 -10.523 1.00 94.25 90 ILE A O 1
ATOM 746 N N . ALA A 1 91 ? -2.886 -2.763 -12.465 1.00 93.44 91 ALA A N 1
ATOM 747 C CA . ALA A 1 91 ? -2.840 -4.222 -12.384 1.00 93.44 91 ALA A CA 1
ATOM 748 C C . ALA A 1 91 ? -1.984 -4.723 -11.209 1.00 93.44 91 ALA A C 1
ATOM 750 O O . ALA A 1 91 ? -2.421 -5.604 -10.478 1.00 93.44 91 ALA A O 1
ATOM 751 N N . VAL A 1 92 ? -0.815 -4.115 -10.978 1.00 91.00 92 VAL A N 1
ATOM 752 C CA . VAL A 1 92 ? 0.027 -4.375 -9.800 1.00 91.00 92 VAL A CA 1
ATOM 753 C C . VAL A 1 92 ? -0.742 -4.069 -8.521 1.00 91.00 92 VAL A C 1
ATOM 755 O O . VAL A 1 92 ? -0.792 -4.914 -7.639 1.00 91.00 92 VAL A O 1
ATOM 758 N N . PHE A 1 93 ? -1.394 -2.909 -8.436 1.00 91.56 93 PHE A N 1
ATOM 759 C CA . PHE A 1 93 ? -2.187 -2.533 -7.266 1.00 91.56 93 PHE A CA 1
ATOM 760 C C . PHE A 1 93 ? -3.366 -3.490 -7.015 1.00 91.56 93 PHE A C 1
ATOM 762 O O . PHE A 1 93 ? -3.613 -3.874 -5.876 1.00 91.56 93 PHE A O 1
ATOM 769 N N . ALA A 1 94 ? -4.066 -3.923 -8.066 1.00 92.94 94 ALA A N 1
ATOM 770 C CA . ALA A 1 94 ? -5.147 -4.902 -7.965 1.00 92.94 94 ALA A CA 1
ATOM 771 C C . ALA A 1 94 ? -4.641 -6.270 -7.482 1.00 92.94 94 ALA A C 1
ATOM 773 O O . ALA A 1 94 ? -5.230 -6.855 -6.581 1.00 92.94 94 ALA A O 1
ATOM 774 N N . ALA A 1 95 ? -3.528 -6.746 -8.046 1.00 89.88 95 ALA A N 1
ATOM 775 C CA . ALA A 1 95 ? -2.894 -8.004 -7.663 1.00 89.88 95 ALA A CA 1
ATOM 776 C C . ALA A 1 95 ? -2.392 -7.965 -6.210 1.00 89.88 95 ALA A C 1
ATOM 778 O O . ALA A 1 95 ? -2.549 -8.925 -5.466 1.00 89.88 95 ALA A O 1
ATOM 779 N N . MET A 1 96 ? -1.858 -6.824 -5.778 1.00 87.12 96 MET A N 1
ATOM 780 C CA . MET A 1 96 ? -1.477 -6.555 -4.393 1.00 87.12 96 MET A CA 1
ATOM 781 C C . MET A 1 96 ? -2.675 -6.614 -3.432 1.00 87.12 96 MET A C 1
ATOM 783 O O . MET A 1 96 ? -2.611 -7.288 -2.410 1.00 87.12 96 MET A O 1
ATOM 787 N N . LEU A 1 97 ? -3.795 -5.974 -3.787 1.00 88.69 97 LEU A N 1
ATOM 788 C CA . LEU A 1 97 ? -5.054 -6.060 -3.033 1.00 88.69 97 LEU A CA 1
ATOM 789 C C . LEU A 1 97 ? -5.704 -7.450 -3.073 1.00 88.69 97 LEU A C 1
ATOM 791 O O . LEU A 1 97 ? -6.641 -7.688 -2.324 1.00 88.69 97 LEU A O 1
ATOM 795 N N . ALA A 1 98 ? -5.244 -8.341 -3.947 1.00 88.38 98 ALA A N 1
ATOM 796 C CA . ALA A 1 98 ? -5.662 -9.736 -4.021 1.00 88.38 98 ALA A CA 1
ATOM 797 C C . ALA A 1 98 ? -4.597 -10.695 -3.453 1.00 88.38 98 ALA A C 1
ATOM 799 O O . ALA A 1 98 ? -4.680 -11.898 -3.688 1.00 88.38 98 ALA A O 1
ATOM 800 N N . GLU A 1 99 ? -3.587 -10.166 -2.749 1.00 85.75 99 GLU A N 1
ATOM 801 C CA . GLU A 1 99 ? -2.501 -10.929 -2.112 1.00 85.75 99 GLU A CA 1
ATOM 802 C C . GLU A 1 99 ? -1.718 -11.832 -3.083 1.00 85.75 99 GLU A C 1
ATOM 804 O O . GLU A 1 99 ? -1.198 -12.888 -2.722 1.00 85.75 99 GLU A O 1
ATOM 809 N N . ARG A 1 100 ? -1.599 -11.419 -4.350 1.00 85.38 100 ARG A N 1
ATOM 810 C CA . ARG A 1 100 ? -0.803 -12.141 -5.352 1.00 85.38 100 ARG A CA 1
ATOM 811 C C . ARG A 1 100 ? 0.692 -11.950 -5.117 1.00 85.38 100 ARG A C 1
ATOM 813 O O . ARG A 1 100 ? 1.156 -10.871 -4.743 1.00 85.38 100 ARG A O 1
ATOM 820 N N . ARG A 1 101 ? 1.483 -12.970 -5.462 1.00 81.69 101 ARG A N 1
ATOM 821 C CA . ARG A 1 101 ? 2.947 -12.869 -5.538 1.00 81.69 101 ARG A CA 1
ATOM 822 C C . ARG A 1 101 ? 3.346 -12.233 -6.862 1.00 81.69 101 ARG A C 1
ATOM 824 O O . ARG A 1 101 ? 3.149 -12.818 -7.922 1.00 81.69 101 ARG A O 1
ATOM 831 N N . ILE A 1 102 ? 3.940 -11.045 -6.809 1.00 82.56 102 ILE A N 1
ATOM 832 C CA . ILE A 1 102 ? 4.311 -10.293 -8.013 1.00 82.56 102 ILE A CA 1
ATOM 833 C C . ILE A 1 102 ? 5.807 -10.444 -8.275 1.00 82.56 102 ILE A C 1
ATOM 835 O O . ILE A 1 102 ? 6.636 -9.975 -7.497 1.00 82.56 102 ILE A O 1
ATOM 839 N N . ILE A 1 103 ? 6.163 -11.059 -9.402 1.00 76.19 103 ILE A N 1
ATOM 840 C CA . ILE A 1 103 ? 7.546 -11.133 -9.876 1.00 76.19 103 ILE A CA 1
ATOM 841 C C . ILE A 1 103 ? 7.799 -9.970 -10.833 1.00 76.19 103 ILE A C 1
ATOM 843 O O . ILE A 1 103 ? 7.223 -9.895 -11.918 1.00 76.19 103 ILE A O 1
ATOM 847 N N . PHE A 1 104 ? 8.708 -9.077 -10.451 1.00 79.25 104 PHE A N 1
ATOM 848 C CA . PHE A 1 104 ? 9.204 -8.022 -11.329 1.00 79.25 104 PHE A CA 1
ATOM 849 C C . PHE A 1 104 ? 10.407 -8.544 -12.119 1.00 79.25 104 PHE A C 1
ATOM 851 O O . PHE A 1 104 ? 11.334 -9.117 -11.549 1.00 79.25 104 PHE A O 1
ATOM 858 N N . THR A 1 105 ? 10.418 -8.330 -13.434 1.00 72.31 105 THR A N 1
ATOM 859 C CA . THR A 1 105 ? 11.538 -8.704 -14.309 1.00 72.31 105 THR A CA 1
ATOM 860 C C . THR A 1 105 ? 12.033 -7.499 -15.103 1.00 72.31 105 THR A C 1
ATOM 862 O O . THR A 1 105 ? 11.251 -6.669 -15.569 1.00 72.31 105 THR A O 1
ATOM 865 N N . SER A 1 106 ? 13.354 -7.373 -15.229 1.00 76.62 106 SER A N 1
ATOM 866 C CA . SER A 1 106 ? 14.028 -6.294 -15.958 1.00 76.62 106 SER A CA 1
ATOM 867 C C . SER A 1 106 ? 15.481 -6.691 -16.227 1.00 76.62 106 SER A C 1
ATOM 869 O O . SER A 1 106 ? 16.124 -7.308 -15.379 1.00 76.62 106 SER A O 1
ATOM 871 N N . LYS A 1 107 ? 16.029 -6.296 -17.376 1.00 74.00 107 LYS A N 1
ATOM 872 C CA . LYS A 1 107 ? 17.464 -6.391 -17.700 1.00 74.00 107 LYS A CA 1
ATOM 873 C C . LYS A 1 107 ? 18.295 -5.318 -16.986 1.00 74.00 107 LYS A C 1
ATOM 875 O O . LYS A 1 107 ? 19.521 -5.372 -16.992 1.00 74.00 107 LYS A O 1
ATOM 880 N N . ARG A 1 108 ? 17.626 -4.320 -16.404 1.00 69.56 108 ARG A N 1
ATOM 881 C CA . ARG A 1 108 ? 18.191 -3.155 -15.718 1.00 69.56 108 ARG A CA 1
ATOM 882 C C . ARG A 1 108 ? 17.908 -3.217 -14.217 1.00 69.56 108 ARG A C 1
ATOM 884 O O . ARG A 1 108 ? 16.741 -3.202 -13.818 1.00 69.56 108 ARG A O 1
ATOM 891 N N . LEU A 1 109 ? 18.965 -3.282 -13.404 1.00 63.78 109 LEU A N 1
ATOM 892 C CA . LEU A 1 109 ? 18.870 -3.436 -11.945 1.00 63.78 109 LEU A CA 1
ATOM 893 C C . LEU A 1 109 ? 18.317 -2.188 -11.241 1.00 63.78 109 LEU A C 1
ATOM 895 O O . LEU A 1 109 ? 17.563 -2.318 -10.281 1.00 63.78 109 LEU A O 1
ATOM 899 N N . ASP A 1 110 ? 18.651 -0.997 -11.735 1.00 62.56 110 ASP A N 1
ATOM 900 C CA . ASP A 1 110 ? 18.095 0.280 -11.274 1.00 62.56 110 ASP A CA 1
ATOM 901 C C . ASP A 1 110 ? 16.573 0.309 -11.466 1.00 62.56 110 ASP A C 1
ATOM 903 O O . ASP A 1 110 ? 15.826 0.490 -10.510 1.00 62.56 110 ASP A O 1
ATOM 907 N N . ARG A 1 111 ? 16.100 -0.013 -12.677 1.00 74.12 111 ARG A N 1
ATOM 908 C CA . ARG A 1 111 ? 14.668 -0.129 -12.985 1.00 74.12 111 ARG A CA 1
ATOM 909 C C . ARG A 1 111 ? 13.983 -1.164 -12.103 1.00 74.12 111 ARG A C 1
ATOM 911 O O . ARG A 1 111 ? 12.919 -0.878 -11.563 1.00 74.12 111 ARG A O 1
ATOM 918 N N . LEU A 1 112 ? 14.576 -2.350 -11.964 1.00 66.56 112 LEU A N 1
ATOM 919 C CA . LEU A 1 112 ? 14.015 -3.420 -11.140 1.00 66.56 112 LEU A CA 1
ATOM 920 C C . LEU A 1 112 ? 13.831 -2.958 -9.690 1.00 66.56 112 LEU A C 1
ATOM 922 O O . LEU A 1 112 ? 12.744 -3.092 -9.131 1.00 66.56 112 LEU A O 1
ATOM 926 N N . SER A 1 113 ? 14.881 -2.363 -9.120 1.00 66.75 113 SER A N 1
ATOM 927 C CA . SER A 1 113 ? 14.899 -1.897 -7.733 1.00 66.75 113 SER A CA 1
ATOM 928 C C . SER A 1 113 ? 13.865 -0.798 -7.503 1.00 66.75 113 SER A C 1
ATOM 930 O O . SER A 1 113 ? 13.083 -0.887 -6.558 1.00 66.75 113 SER A O 1
ATOM 932 N N . SER A 1 114 ? 13.789 0.188 -8.403 1.00 69.62 114 SER A N 1
ATOM 933 C CA . SER A 1 114 ? 12.791 1.254 -8.313 1.00 69.62 114 SER A CA 1
ATOM 934 C C . SER A 1 114 ? 11.365 0.735 -8.433 1.00 69.62 114 SER A C 1
ATOM 936 O O . SER A 1 114 ? 10.495 1.204 -7.707 1.00 69.62 114 SER A O 1
ATOM 938 N N . CYS A 1 115 ? 11.116 -0.260 -9.292 1.00 76.81 115 CYS A N 1
ATOM 939 C CA . CYS A 1 115 ? 9.778 -0.826 -9.442 1.00 76.81 115 CYS A CA 1
ATOM 940 C C . CYS A 1 115 ? 9.296 -1.559 -8.195 1.00 76.81 115 CYS A C 1
ATOM 942 O O . CYS A 1 115 ? 8.155 -1.364 -7.786 1.00 76.81 115 CYS A O 1
ATOM 944 N N . ILE A 1 116 ? 10.164 -2.363 -7.579 1.00 72.38 116 ILE A N 1
ATOM 945 C CA . ILE A 1 116 ? 9.835 -3.092 -6.350 1.00 72.38 116 ILE A CA 1
ATOM 946 C C . ILE A 1 116 ? 9.554 -2.104 -5.211 1.00 72.38 116 ILE A C 1
ATOM 948 O O . ILE A 1 116 ? 8.544 -2.219 -4.520 1.00 72.38 116 ILE A O 1
ATOM 952 N N . GLN A 1 117 ? 10.418 -1.098 -5.043 1.00 68.31 117 GLN A N 1
ATOM 953 C CA . GLN A 1 117 ? 10.272 -0.110 -3.973 1.00 68.31 117 GLN A CA 1
ATOM 954 C C . GLN A 1 117 ? 9.025 0.766 -4.151 1.00 68.31 117 GLN A C 1
ATOM 956 O O . GLN A 1 117 ? 8.301 1.004 -3.187 1.00 68.31 117 GLN A O 1
ATOM 961 N N . ALA A 1 118 ? 8.743 1.207 -5.379 1.00 73.81 118 ALA A N 1
ATOM 962 C CA . ALA A 1 118 ? 7.547 1.979 -5.694 1.00 73.81 118 ALA A CA 1
ATOM 963 C C . ALA A 1 118 ? 6.259 1.172 -5.495 1.00 73.81 118 ALA A C 1
ATOM 965 O O . ALA A 1 118 ? 5.312 1.685 -4.907 1.00 73.81 118 ALA A O 1
ATOM 966 N N . ALA A 1 119 ? 6.227 -0.092 -5.934 1.00 74.81 119 ALA A N 1
ATOM 967 C CA . ALA A 1 119 ? 5.064 -0.953 -5.740 1.00 74.81 119 ALA A CA 1
ATOM 968 C C . ALA A 1 119 ? 4.755 -1.150 -4.249 1.00 74.81 119 ALA A C 1
ATOM 970 O O . ALA A 1 119 ? 3.601 -1.035 -3.849 1.00 74.81 119 ALA A O 1
ATOM 971 N N . ASN A 1 120 ? 5.778 -1.349 -3.411 1.00 71.19 120 ASN A N 1
ATOM 972 C CA . ASN A 1 120 ? 5.593 -1.459 -1.962 1.00 71.19 120 ASN A CA 1
ATOM 973 C C . ASN A 1 120 ? 4.949 -0.199 -1.347 1.00 71.19 120 ASN A C 1
ATOM 975 O O . ASN A 1 120 ? 4.148 -0.298 -0.423 1.00 71.19 120 ASN A O 1
ATOM 979 N N . ALA A 1 121 ? 5.240 0.988 -1.887 1.00 72.56 121 ALA A N 1
ATOM 980 C CA . ALA A 1 121 ? 4.630 2.233 -1.422 1.00 72.56 121 ALA A CA 1
ATOM 981 C C . ALA A 1 121 ? 3.131 2.347 -1.760 1.00 72.56 121 ALA A C 1
ATOM 983 O O . ALA A 1 121 ? 2.419 3.092 -1.093 1.00 72.56 121 ALA A O 1
ATOM 984 N N . PHE A 1 122 ? 2.620 1.616 -2.758 1.00 76.19 122 PHE A N 1
ATOM 985 C CA . PHE A 1 122 ? 1.202 1.689 -3.141 1.00 76.19 122 PHE A CA 1
ATOM 986 C C . PHE A 1 122 ? 0.262 1.068 -2.118 1.00 76.19 122 PHE A C 1
ATOM 988 O O . PHE A 1 122 ? -0.901 1.464 -2.054 1.00 76.1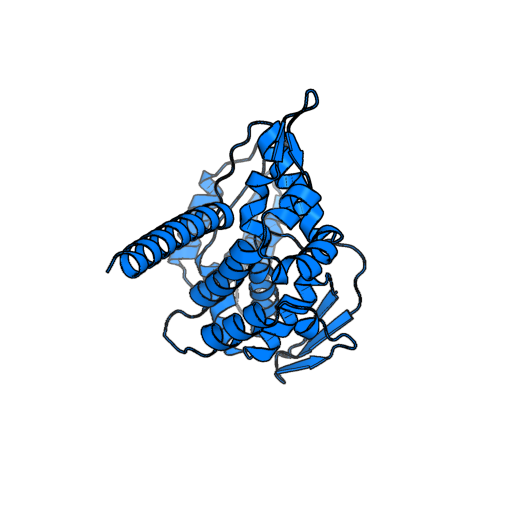9 122 PHE A O 1
ATOM 995 N N . LEU A 1 123 ? 0.751 0.102 -1.339 1.00 70.56 123 LEU A N 1
ATOM 996 C CA . LEU A 1 123 ? -0.032 -0.547 -0.294 1.00 70.56 123 LEU A CA 1
ATOM 997 C C . LEU A 1 123 ? 0.070 0.131 1.061 1.00 70.56 123 LEU A C 1
ATOM 999 O O . LEU A 1 123 ? -0.742 -0.182 1.927 1.00 70.56 123 LEU A O 1
ATOM 1003 N N . TYR A 1 124 ? 1.004 1.066 1.242 1.00 69.38 124 TYR A N 1
ATOM 1004 C CA . TYR A 1 124 ? 1.159 1.775 2.505 1.00 69.38 124 TYR A CA 1
ATOM 1005 C C . TYR A 1 124 ? -0.194 2.360 2.964 1.00 69.38 124 TYR A C 1
ATOM 1007 O O . TYR A 1 124 ? -0.835 3.082 2.194 1.00 69.38 124 TYR A O 1
ATOM 1015 N N . PRO A 1 125 ? -0.667 2.062 4.190 1.00 62.31 125 PRO A N 1
ATOM 1016 C CA . PRO A 1 125 ? 0.072 1.552 5.354 1.00 62.31 125 PRO A CA 1
ATOM 1017 C C . PRO A 1 125 ? 0.084 0.022 5.523 1.00 62.31 125 PRO A C 1
ATOM 1019 O O . PRO A 1 125 ? 0.623 -0.465 6.510 1.00 62.31 125 PRO A O 1
ATOM 1022 N N . MET A 1 126 ? -0.531 -0.733 4.617 1.00 73.56 126 MET A N 1
ATOM 1023 C CA . MET A 1 126 ? -0.585 -2.189 4.685 1.00 73.56 126 MET A CA 1
ATOM 1024 C C . MET A 1 126 ? 0.740 -2.825 4.236 1.00 73.56 126 MET A C 1
ATOM 1026 O O . MET A 1 126 ? 1.359 -2.373 3.270 1.00 73.56 126 MET A O 1
ATOM 1030 N N . MET A 1 127 ? 1.153 -3.896 4.916 1.00 65.25 127 MET A N 1
ATOM 1031 C CA . MET A 1 127 ? 2.375 -4.647 4.616 1.00 65.25 127 MET A CA 1
ATOM 1032 C C . MET A 1 127 ? 2.033 -5.974 3.935 1.00 65.25 127 MET A C 1
ATOM 1034 O O . MET A 1 127 ? 1.110 -6.664 4.357 1.00 65.25 127 MET A O 1
ATOM 1038 N N . MET A 1 128 ? 2.772 -6.339 2.882 1.00 63.03 128 MET A N 1
ATOM 1039 C CA . MET A 1 128 ? 2.575 -7.629 2.211 1.00 63.03 128 MET A CA 1
ATOM 1040 C C . MET A 1 128 ? 2.948 -8.786 3.153 1.00 63.03 128 MET A C 1
ATOM 1042 O O . MET A 1 128 ? 4.068 -8.779 3.672 1.00 63.03 128 MET A O 1
ATOM 1046 N N . PRO A 1 129 ? 2.069 -9.785 3.348 1.00 57.12 129 PRO A N 1
ATOM 1047 C CA . PRO A 1 129 ? 2.394 -10.974 4.129 1.00 57.12 129 PRO A CA 1
ATOM 1048 C C . PRO A 1 129 ? 3.468 -11.839 3.440 1.00 57.12 129 PRO A C 1
ATOM 1050 O O . PRO A 1 129 ? 3.624 -11.814 2.218 1.00 57.12 129 PRO A O 1
ATOM 1053 N N . GLU A 1 130 ? 4.226 -12.610 4.229 1.00 53.44 130 GLU A N 1
ATOM 1054 C CA . GLU A 1 130 ? 5.359 -13.423 3.747 1.00 53.44 130 GLU A CA 1
ATOM 1055 C C . GLU A 1 130 ? 4.939 -14.760 3.088 1.00 53.44 130 GLU A C 1
ATOM 1057 O O . GLU A 1 130 ? 5.720 -15.349 2.332 1.00 53.44 130 GLU A O 1
ATOM 1062 N N . GLU A 1 131 ? 3.704 -15.240 3.294 1.00 52.78 131 GLU A N 1
ATOM 1063 C CA . GLU A 1 131 ? 3.252 -16.562 2.829 1.00 52.78 131 GLU A CA 1
ATOM 1064 C C . GLU A 1 131 ? 2.248 -16.559 1.650 1.00 52.78 131 GLU A C 1
ATOM 1066 O O . GLU A 1 131 ? 1.566 -15.589 1.357 1.00 52.78 131 GLU A O 1
ATOM 1071 N N . LEU A 1 132 ? 2.293 -17.685 0.923 1.00 47.59 132 LEU A N 1
ATOM 1072 C CA . LEU A 1 132 ? 1.612 -18.156 -0.301 1.00 47.59 132 LEU A CA 1
ATOM 1073 C C . LEU A 1 132 ? 0.508 -17.290 -0.942 1.00 47.59 132 LEU A C 1
ATOM 1075 O O . LEU A 1 132 ? -0.641 -17.304 -0.523 1.00 47.59 132 LEU A O 1
ATOM 1079 N N . GLY A 1 133 ? 0.841 -16.710 -2.100 1.00 58.62 133 GLY A N 1
ATOM 1080 C CA . GLY A 1 133 ? -0.119 -16.221 -3.091 1.00 58.62 133 GLY A CA 1
ATOM 1081 C C . GLY A 1 133 ? 0.239 -16.729 -4.488 1.00 58.62 133 GLY A C 1
ATOM 1082 O O . GLY A 1 133 ? 1.397 -17.070 -4.758 1.00 58.62 133 GLY A O 1
ATOM 1083 N N . ASP A 1 134 ? -0.738 -16.787 -5.387 1.00 75.62 134 ASP A N 1
ATOM 1084 C CA . ASP A 1 134 ? -0.485 -17.167 -6.775 1.00 75.62 134 ASP A CA 1
ATOM 1085 C C . ASP A 1 134 ? 0.378 -16.128 -7.504 1.00 75.62 134 ASP A C 1
ATOM 1087 O O . ASP A 1 134 ? 0.333 -14.932 -7.206 1.00 75.62 134 ASP A O 1
ATOM 1091 N N . VAL A 1 135 ? 1.172 -16.592 -8.472 1.00 78.06 135 VAL A N 1
ATOM 1092 C CA . VAL A 1 135 ? 2.201 -15.777 -9.126 1.00 78.06 135 VAL A CA 1
ATOM 1093 C C . VAL A 1 135 ? 1.646 -15.002 -10.321 1.00 78.06 135 VAL A C 1
ATOM 1095 O O . VAL A 1 135 ? 1.022 -15.572 -11.215 1.00 78.06 135 VAL A O 1
ATOM 1098 N N . VAL A 1 136 ? 1.968 -13.711 -10.376 1.00 83.75 136 VAL A N 1
ATOM 1099 C CA . VAL A 1 136 ? 1.818 -12.841 -11.550 1.00 83.75 136 VAL A CA 1
ATOM 1100 C C . VAL A 1 136 ? 3.166 -12.212 -11.895 1.00 83.75 136 VAL A C 1
ATOM 1102 O O . VAL A 1 136 ? 4.029 -12.051 -11.028 1.00 83.75 136 VAL A O 1
ATOM 1105 N N . ILE A 1 137 ? 3.377 -11.856 -13.161 1.00 79.25 137 ILE A N 1
ATOM 1106 C CA . ILE A 1 137 ? 4.675 -11.372 -13.646 1.00 79.25 137 ILE A CA 1
ATOM 1107 C C . ILE A 1 137 ? 4.508 -10.004 -14.301 1.00 79.25 137 ILE A C 1
ATOM 1109 O O . ILE A 1 137 ? 3.739 -9.840 -15.246 1.00 79.25 137 ILE A O 1
ATOM 1113 N N . LEU A 1 138 ? 5.284 -9.022 -13.841 1.00 85.81 138 LEU A N 1
ATOM 1114 C CA . LEU A 1 138 ? 5.456 -7.747 -14.527 1.00 85.81 138 LEU A CA 1
ATOM 1115 C C . LEU A 1 138 ? 6.834 -7.701 -15.190 1.00 85.81 138 LEU A C 1
ATOM 1117 O O . LEU A 1 138 ? 7.870 -7.695 -14.524 1.00 85.81 138 LEU A O 1
ATOM 1121 N N . ASN A 1 139 ? 6.850 -7.600 -16.516 1.00 85.12 139 ASN A N 1
ATOM 1122 C CA . ASN A 1 139 ? 8.050 -7.272 -17.271 1.00 85.12 139 ASN A CA 1
ATOM 1123 C C . ASN A 1 139 ? 8.171 -5.754 -17.429 1.00 85.12 139 ASN A C 1
ATOM 1125 O O . ASN A 1 139 ? 7.474 -5.143 -18.243 1.00 85.12 139 ASN A O 1
ATOM 1129 N N . CYS A 1 140 ? 9.081 -5.142 -16.672 1.00 84.06 140 CYS A N 1
ATOM 1130 C CA . CYS A 1 140 ? 9.280 -3.693 -16.665 1.00 84.06 140 CYS A CA 1
ATOM 1131 C C . CYS A 1 140 ? 9.965 -3.174 -17.940 1.00 84.06 140 CYS A C 1
ATOM 1133 O O . CYS A 1 140 ? 9.912 -1.978 -18.216 1.00 84.06 140 CYS A O 1
ATOM 1135 N N . ASP A 1 141 ? 10.609 -4.042 -18.727 1.00 79.94 141 ASP A N 1
ATOM 1136 C CA . ASP A 1 141 ? 11.209 -3.647 -20.006 1.00 79.94 141 ASP A CA 1
ATOM 1137 C C . ASP A 1 141 ? 10.189 -3.622 -21.139 1.00 79.94 141 ASP A C 1
ATOM 1139 O O . ASP A 1 141 ? 10.202 -2.708 -21.962 1.00 79.94 141 ASP A O 1
ATOM 1143 N N . LYS A 1 142 ? 9.304 -4.621 -21.177 1.00 89.44 142 LYS A N 1
ATOM 1144 C CA . LYS A 1 142 ? 8.270 -4.762 -22.210 1.00 89.44 142 LYS A CA 1
ATOM 1145 C C . LYS A 1 142 ? 6.940 -4.119 -21.830 1.00 89.44 142 LYS A C 1
ATOM 1147 O O . LYS A 1 142 ? 6.058 -4.038 -22.677 1.00 89.44 142 LYS A O 1
ATOM 1152 N N . ASN A 1 143 ? 6.779 -3.686 -20.579 1.00 92.00 143 ASN A N 1
ATOM 1153 C CA . ASN A 1 143 ? 5.491 -3.261 -20.036 1.00 92.00 143 ASN A CA 1
ATOM 1154 C C . ASN A 1 143 ? 4.391 -4.324 -20.227 1.00 92.00 143 ASN A C 1
ATOM 1156 O O . ASN A 1 143 ? 3.235 -3.992 -20.497 1.00 92.00 143 ASN A O 1
ATOM 1160 N N . THR A 1 144 ? 4.737 -5.604 -20.073 1.00 91.50 144 THR A N 1
ATOM 1161 C CA . THR A 1 144 ? 3.770 -6.707 -20.118 1.00 91.50 144 THR A CA 1
ATOM 1162 C C . THR A 1 144 ? 3.459 -7.177 -18.705 1.00 91.50 144 THR A C 1
ATOM 1164 O O . THR A 1 144 ? 4.368 -7.426 -17.916 1.00 91.50 144 THR A O 1
ATOM 1167 N N . PHE A 1 145 ? 2.168 -7.263 -18.391 1.00 92.12 145 PHE A N 1
ATOM 1168 C CA . PHE A 1 145 ? 1.662 -7.824 -17.143 1.00 92.12 145 PHE A CA 1
ATOM 1169 C C . PHE A 1 145 ? 0.978 -9.153 -17.463 1.00 92.12 145 PHE A C 1
ATOM 1171 O O . PHE A 1 145 ? -0.050 -9.176 -18.142 1.00 92.12 145 PHE A O 1
ATOM 1178 N N . GLU A 1 146 ? 1.594 -10.246 -17.033 1.00 88.56 146 GLU A N 1
ATOM 1179 C CA . GLU A 1 146 ? 1.148 -11.615 -17.265 1.00 88.56 146 GLU A CA 1
ATOM 1180 C C . GLU A 1 146 ? 0.502 -12.132 -15.984 1.00 88.56 146 GLU A C 1
ATOM 1182 O O . GLU A 1 146 ? 1.144 -12.235 -14.938 1.00 88.56 146 GLU A O 1
ATOM 1187 N N . SER A 1 147 ? -0.790 -12.423 -16.065 1.00 90.12 147 SER A N 1
ATOM 1188 C CA . SER A 1 147 ? -1.580 -12.897 -14.938 1.00 90.12 147 SER A CA 1
ATOM 1189 C C . SER A 1 147 ? -2.627 -13.882 -15.448 1.00 90.12 147 SER A C 1
ATOM 1191 O O . SER A 1 147 ? -3.323 -13.559 -16.414 1.00 90.12 147 SER A O 1
ATOM 1193 N N . PRO A 1 148 ? -2.777 -15.060 -14.818 1.00 87.12 148 PRO A N 1
ATOM 1194 C CA . PRO A 1 148 ? -3.922 -15.931 -15.063 1.00 87.12 148 PRO A CA 1
ATOM 1195 C C . PRO A 1 148 ? -5.194 -15.424 -14.351 1.00 87.12 148 PRO A C 1
ATOM 1197 O O . PRO A 1 148 ? -6.266 -15.996 -14.533 1.00 87.12 148 PRO A O 1
ATOM 1200 N N . PHE A 1 149 ? -5.086 -14.356 -13.553 1.00 90.31 149 PHE A N 1
ATOM 1201 C CA . PHE A 1 149 ? -6.170 -13.741 -12.787 1.00 90.31 149 PHE A CA 1
ATOM 1202 C C . PHE A 1 149 ? -6.618 -12.414 -13.397 1.00 90.31 149 PHE A C 1
ATOM 1204 O O . PHE A 1 149 ? -5.796 -11.645 -13.905 1.00 90.31 149 PHE A O 1
ATOM 1211 N N . ASP A 1 150 ? -7.907 -12.107 -13.249 1.00 90.62 150 ASP A N 1
ATOM 1212 C CA . ASP A 1 150 ? -8.488 -10.805 -13.591 1.00 90.62 150 ASP A CA 1
ATOM 1213 C C . ASP A 1 150 ? -8.799 -9.989 -12.323 1.00 90.62 150 ASP A C 1
ATOM 1215 O O . ASP A 1 150 ? -9.946 -9.670 -11.989 1.00 90.62 150 ASP A O 1
ATOM 1219 N N . ASP A 1 151 ? -7.746 -9.685 -11.560 1.00 93.31 151 ASP A N 1
ATOM 1220 C CA . ASP A 1 151 ? -7.875 -8.972 -10.284 1.00 93.31 151 ASP A CA 1
ATOM 1221 C C . ASP A 1 151 ? -8.385 -7.529 -10.492 1.00 93.31 151 ASP A C 1
ATOM 1223 O O . ASP A 1 151 ? -9.110 -6.994 -9.655 1.00 93.31 151 ASP A O 1
ATOM 1227 N N . VAL A 1 152 ? -8.093 -6.906 -11.645 1.00 93.69 152 VAL A N 1
ATOM 1228 C CA . VAL A 1 152 ? -8.585 -5.555 -11.980 1.00 93.69 152 VAL A CA 1
ATOM 1229 C C . VAL A 1 152 ? -10.103 -5.543 -12.144 1.00 93.69 152 VAL A C 1
ATOM 1231 O O . VAL A 1 152 ? -10.748 -4.600 -11.688 1.00 93.69 152 VAL A O 1
ATOM 1234 N N . HIS A 1 153 ? -10.692 -6.574 -12.757 1.00 92.00 153 HIS A N 1
ATOM 1235 C CA . HIS A 1 153 ? -12.148 -6.699 -12.858 1.00 92.00 153 HIS A CA 1
ATOM 1236 C C . HIS A 1 153 ? -12.813 -6.910 -11.490 1.00 92.00 153 HIS A C 1
ATOM 1238 O O . HIS A 1 153 ? -13.968 -6.538 -11.289 1.00 92.00 153 HIS A O 1
ATOM 1244 N N . SER A 1 154 ? -12.088 -7.482 -10.528 1.00 91.19 154 SER A N 1
ATOM 1245 C CA . SER A 1 154 ? -12.587 -7.669 -9.163 1.00 91.19 154 SER A CA 1
ATOM 1246 C C . SER A 1 154 ? -12.624 -6.370 -8.348 1.00 91.19 154 SER A C 1
ATOM 1248 O O . SER A 1 154 ? -13.302 -6.327 -7.322 1.00 91.19 154 SER A O 1
ATOM 1250 N N . MET A 1 155 ? -11.939 -5.309 -8.792 1.00 94.31 155 MET A N 1
ATOM 1251 C CA . MET A 1 155 ? -11.978 -3.995 -8.149 1.00 94.31 155 MET A CA 1
ATOM 1252 C C . MET A 1 155 ? -13.269 -3.223 -8.473 1.00 94.31 155 MET A C 1
ATOM 1254 O O . MET A 1 155 ? -13.822 -3.369 -9.565 1.00 94.31 155 MET A O 1
ATOM 1258 N N . PRO A 1 156 ? -13.718 -2.306 -7.592 1.00 95.25 156 PRO A N 1
ATOM 1259 C CA . PRO A 1 156 ? -14.851 -1.441 -7.897 1.00 95.25 156 PRO A CA 1
ATOM 1260 C C . PRO A 1 156 ? -14.590 -0.580 -9.155 1.00 95.25 156 PRO A C 1
ATOM 1262 O O . PRO A 1 156 ? -13.567 0.121 -9.212 1.00 95.25 156 PRO A O 1
ATOM 1265 N N . PRO A 1 157 ? -15.478 -0.594 -10.171 1.00 93.81 157 PRO A N 1
ATOM 1266 C CA . PRO A 1 157 ? -15.234 0.061 -11.460 1.00 93.81 157 PRO A CA 1
ATOM 1267 C C . PRO A 1 157 ? -14.937 1.560 -11.358 1.00 93.81 157 PRO A C 1
ATOM 1269 O O . PRO A 1 157 ? -14.111 2.090 -12.103 1.00 93.81 157 PRO A O 1
ATOM 1272 N N . GLU A 1 158 ? -15.572 2.257 -10.419 1.00 92.62 158 GLU A N 1
ATOM 1273 C CA . GLU A 1 158 ? -15.361 3.680 -10.171 1.00 92.62 158 GLU A CA 1
ATOM 1274 C C . GLU A 1 158 ? -13.968 3.987 -9.605 1.00 92.62 158 GLU A C 1
ATOM 1276 O O . GLU A 1 158 ? -13.391 5.026 -9.938 1.00 92.62 158 GLU A O 1
ATOM 1281 N N . ILE A 1 159 ? -13.386 3.074 -8.817 1.00 94.12 159 ILE A N 1
ATOM 1282 C CA . ILE A 1 159 ? -12.001 3.186 -8.340 1.00 94.12 159 ILE A CA 1
ATOM 1283 C C . ILE A 1 159 ? -11.040 3.020 -9.516 1.00 94.12 159 ILE A C 1
ATOM 1285 O O . ILE A 1 159 ? -10.138 3.838 -9.696 1.00 94.12 159 ILE A O 1
ATOM 1289 N N . VAL A 1 160 ? -11.270 2.019 -10.370 1.00 95.62 160 VAL A N 1
ATOM 1290 C CA . VAL A 1 160 ? -10.453 1.787 -11.571 1.00 95.62 160 VAL A CA 1
ATOM 1291 C C . VAL A 1 160 ? -10.535 2.980 -12.529 1.00 95.62 160 VAL A C 1
ATOM 1293 O O . VAL A 1 160 ? -9.515 3.437 -13.047 1.00 95.62 160 VAL A O 1
ATOM 1296 N N . ALA A 1 161 ? -11.734 3.523 -12.754 1.00 94.06 161 ALA A N 1
ATOM 1297 C CA . ALA A 1 161 ? -11.939 4.699 -13.595 1.00 94.06 161 ALA A CA 1
ATOM 1298 C C . ALA A 1 161 ? -11.225 5.939 -13.032 1.00 94.06 161 ALA A C 1
ATOM 1300 O O . ALA A 1 161 ? -10.581 6.679 -13.782 1.00 94.06 161 ALA A O 1
ATOM 1301 N N . ARG A 1 162 ? -11.290 6.140 -11.709 1.00 93.06 162 ARG A N 1
ATOM 1302 C CA . ARG A 1 162 ? -10.564 7.206 -11.011 1.00 93.06 162 ARG A CA 1
ATOM 1303 C C . ARG A 1 162 ? -9.053 7.056 -11.189 1.00 93.06 162 ARG A C 1
ATOM 1305 O O . ARG A 1 162 ? -8.420 8.006 -11.643 1.00 93.06 162 ARG A O 1
ATOM 1312 N N . LEU A 1 163 ? -8.496 5.873 -10.923 1.00 93.00 163 LEU A N 1
ATOM 1313 C CA . LEU A 1 163 ? -7.065 5.596 -11.089 1.00 93.00 163 LEU A CA 1
ATOM 1314 C C . LEU A 1 163 ? -6.599 5.879 -12.522 1.00 93.00 163 LEU A C 1
ATOM 1316 O O . LEU A 1 163 ? -5.631 6.611 -12.718 1.00 93.00 163 LEU A O 1
ATOM 1320 N N . LYS A 1 164 ? -7.331 5.387 -13.533 1.00 93.12 164 LYS A N 1
ATOM 1321 C CA . LYS A 1 164 ? -7.028 5.654 -14.951 1.00 93.12 164 LYS A CA 1
ATOM 1322 C C . LYS A 1 164 ? -6.967 7.155 -15.246 1.00 93.12 164 LYS A C 1
ATOM 1324 O O . LYS A 1 164 ? -6.033 7.605 -15.901 1.00 93.12 164 LYS A O 1
ATOM 1329 N N . LYS A 1 165 ? -7.937 7.925 -14.745 1.00 91.12 165 LYS A N 1
ATOM 1330 C CA . LYS A 1 165 ? -8.026 9.379 -14.952 1.00 91.12 165 LYS A CA 1
ATOM 1331 C C . LYS A 1 165 ? -6.929 10.158 -14.223 1.00 91.12 165 LYS A C 1
ATOM 1333 O O . LYS A 1 165 ? -6.441 11.161 -14.738 1.00 91.12 165 LYS A O 1
ATOM 1338 N N . GLU A 1 166 ? -6.590 9.771 -12.997 1.00 89.31 166 GLU A N 1
ATOM 1339 C CA . GLU A 1 166 ? -5.618 10.510 -12.186 1.00 89.31 166 GLU A CA 1
ATOM 1340 C C . GLU A 1 166 ? -4.177 10.248 -12.634 1.00 89.31 166 GLU A C 1
ATOM 1342 O O . GLU A 1 166 ? -3.388 11.200 -12.678 1.00 89.31 166 GLU A O 1
ATOM 1347 N N . LEU A 1 167 ? -3.884 9.005 -13.037 1.00 88.50 167 LEU A N 1
ATOM 1348 C CA . LEU A 1 167 ? -2.583 8.567 -13.550 1.00 88.50 167 LEU A CA 1
ATOM 1349 C C . LEU A 1 167 ? -2.324 8.998 -15.001 1.00 88.50 167 LEU A C 1
ATOM 1351 O O . LEU A 1 167 ? -1.172 9.048 -15.412 1.00 88.50 167 LEU A O 1
ATOM 1355 N N . SER A 1 168 ? -3.356 9.339 -15.783 1.00 84.38 168 SER A N 1
ATOM 1356 C CA . SER A 1 168 ? -3.183 9.816 -17.165 1.00 84.38 168 SER A CA 1
ATOM 1357 C C . SER A 1 168 ? -2.756 11.286 -17.275 1.00 84.38 168 SER A C 1
ATOM 1359 O O . SER A 1 168 ? -2.565 11.784 -18.382 1.00 84.38 168 SER A O 1
ATOM 1361 N N . ARG A 1 169 ? -2.680 12.024 -16.161 1.00 77.19 169 ARG A N 1
ATOM 1362 C CA . ARG A 1 169 ? -2.327 13.454 -16.145 1.00 77.19 169 ARG A CA 1
ATOM 1363 C C . ARG A 1 169 ? -0.817 13.626 -15.953 1.00 77.19 169 ARG A C 1
ATOM 1365 O O . ARG A 1 169 ? -0.330 13.281 -14.881 1.00 77.19 169 ARG A O 1
ATOM 1372 N N . THR A 1 170 ? -0.125 14.201 -16.938 1.00 57.22 170 THR A N 1
ATOM 1373 C CA . THR A 1 170 ? 1.336 14.427 -16.938 1.00 57.22 170 THR A CA 1
ATOM 1374 C C . THR A 1 170 ? 1.712 15.799 -16.353 1.00 57.22 170 THR A C 1
ATOM 1376 O O . THR A 1 170 ? 1.183 16.810 -16.810 1.00 57.22 170 THR A O 1
ATOM 1379 N N . SER A 1 171 ? 2.638 15.855 -15.386 1.00 56.78 171 SER A N 1
ATOM 1380 C CA . SER A 1 171 ? 3.308 17.090 -14.921 1.00 56.78 171 SER A CA 1
ATOM 1381 C C . SER A 1 171 ? 4.680 16.786 -14.296 1.00 56.78 171 SER A C 1
ATOM 1383 O O . SER A 1 171 ? 4.994 15.627 -14.048 1.00 56.78 171 SER A O 1
ATOM 1385 N N . GLU A 1 172 ? 5.500 17.801 -14.009 1.00 47.59 172 GLU A N 1
ATOM 1386 C CA . GLU A 1 172 ? 6.705 17.649 -13.173 1.00 47.59 172 GLU A CA 1
ATOM 1387 C C . GLU A 1 172 ? 6.297 17.293 -11.721 1.00 47.59 172 GLU A C 1
ATOM 1389 O O . GLU A 1 172 ? 5.253 17.744 -11.247 1.00 47.59 172 GLU A O 1
ATOM 1394 N N . HIS A 1 173 ? 7.076 16.441 -11.035 1.00 56.97 173 HIS A N 1
ATOM 1395 C CA . HIS A 1 173 ? 6.807 15.854 -9.697 1.00 56.97 173 HIS A CA 1
ATOM 1396 C C . HIS A 1 173 ? 5.738 14.734 -9.616 1.00 56.97 173 HIS A C 1
ATOM 1398 O O . HIS A 1 173 ? 4.884 14.725 -8.726 1.00 56.97 173 HIS A O 1
ATOM 1404 N N . MET A 1 174 ? 5.790 13.743 -10.518 1.00 66.56 174 MET A N 1
ATOM 1405 C CA . MET A 1 174 ? 4.816 12.636 -10.538 1.00 66.56 174 MET A CA 1
ATOM 1406 C C . MET A 1 174 ? 4.945 11.631 -9.387 1.00 66.56 174 MET A C 1
ATOM 1408 O O . MET A 1 174 ? 3.918 11.130 -8.948 1.00 66.56 174 MET A O 1
ATOM 1412 N N . GLY A 1 175 ? 6.140 11.326 -8.880 1.00 64.06 175 GLY A N 1
ATOM 1413 C CA . GLY A 1 175 ? 6.368 10.246 -7.907 1.00 64.06 175 GLY A CA 1
ATOM 1414 C C . GLY A 1 175 ? 5.532 10.394 -6.634 1.00 64.06 175 GLY A C 1
ATOM 1415 O O . GLY A 1 175 ? 4.727 9.519 -6.317 1.00 64.06 175 GLY A O 1
ATOM 1416 N N . ASP A 1 176 ? 5.626 11.550 -5.976 1.00 68.25 176 ASP A N 1
ATOM 1417 C CA . ASP A 1 176 ? 4.828 11.866 -4.782 1.00 68.25 176 ASP A CA 1
ATOM 1418 C C . ASP A 1 176 ? 3.326 11.899 -5.085 1.00 68.25 176 ASP A C 1
ATOM 1420 O O . ASP A 1 176 ? 2.493 11.532 -4.255 1.00 68.25 176 ASP A O 1
ATOM 1424 N N . ARG A 1 177 ? 2.955 12.335 -6.293 1.00 78.62 177 ARG A N 1
ATOM 1425 C CA . ARG A 1 177 ? 1.557 12.386 -6.722 1.00 78.62 177 ARG A CA 1
ATOM 1426 C C . ARG A 1 177 ? 0.990 10.987 -6.945 1.00 78.62 177 ARG A C 1
ATOM 1428 O O . ARG A 1 177 ? -0.154 10.749 -6.573 1.00 78.62 177 ARG A O 1
ATOM 1435 N N . VAL A 1 178 ? 1.768 10.070 -7.516 1.00 82.94 178 VAL A N 1
ATOM 1436 C CA . VAL A 1 178 ? 1.368 8.679 -7.756 1.00 82.94 178 VAL A CA 1
ATOM 1437 C C . VAL A 1 178 ? 1.107 7.972 -6.428 1.00 82.94 178 VAL A C 1
ATOM 1439 O O . VAL A 1 178 ? 0.025 7.412 -6.263 1.00 82.94 178 VAL A O 1
ATOM 1442 N N . SER A 1 179 ? 2.009 8.083 -5.448 1.00 81.75 179 SER A N 1
ATOM 1443 C CA . SER A 1 179 ? 1.764 7.523 -4.108 1.00 81.75 179 SER A CA 1
ATOM 1444 C C . SER A 1 179 ? 0.515 8.098 -3.457 1.00 81.75 179 SER A C 1
ATOM 1446 O O . SER A 1 179 ? -0.310 7.346 -2.948 1.00 81.75 179 SER A O 1
ATOM 1448 N N . LYS A 1 180 ? 0.300 9.416 -3.551 1.00 85.00 180 LYS A N 1
ATOM 1449 C CA . LYS A 1 180 ? -0.912 10.062 -3.020 1.00 85.00 180 LYS A CA 1
ATOM 1450 C C . LYS A 1 180 ? -2.196 9.616 -3.720 1.00 85.00 180 LYS A C 1
ATOM 1452 O O . LYS A 1 180 ? -3.242 9.559 -3.079 1.00 85.00 180 LYS A O 1
ATOM 1457 N N . ILE A 1 181 ? -2.142 9.282 -5.013 1.00 90.19 181 ILE A N 1
ATOM 1458 C CA . ILE A 1 181 ? -3.291 8.725 -5.743 1.00 90.19 181 ILE A CA 1
ATOM 1459 C C . ILE A 1 181 ? -3.681 7.367 -5.143 1.00 90.19 181 ILE A C 1
ATOM 1461 O O . ILE A 1 181 ? -4.848 7.174 -4.799 1.00 90.19 181 ILE A O 1
ATOM 1465 N N . PHE A 1 182 ? -2.719 6.453 -4.973 1.00 91.25 182 PHE A N 1
ATOM 1466 C CA . PHE A 1 182 ? -2.979 5.128 -4.397 1.00 91.25 182 PHE A CA 1
ATOM 1467 C C . PHE A 1 182 ? -3.365 5.206 -2.915 1.00 91.25 182 PHE A C 1
ATOM 1469 O O . PHE A 1 182 ? -4.378 4.623 -2.525 1.00 91.25 182 PHE A O 1
ATOM 1476 N N . LEU A 1 183 ? -2.671 6.024 -2.118 1.00 89.75 183 LEU A N 1
ATOM 1477 C CA . LEU A 1 183 ? -3.039 6.302 -0.728 1.00 89.75 183 LEU A CA 1
ATOM 1478 C C . LEU A 1 183 ? -4.473 6.839 -0.628 1.00 89.75 183 LEU A C 1
ATOM 1480 O O . LEU A 1 183 ? -5.268 6.366 0.179 1.00 89.75 183 LEU A O 1
ATOM 1484 N N . GLY A 1 184 ? -4.852 7.774 -1.501 1.00 91.38 184 GLY A N 1
ATOM 1485 C CA . GLY A 1 184 ? -6.207 8.318 -1.558 1.00 91.38 184 GLY A CA 1
ATOM 1486 C C . GLY A 1 184 ? -7.277 7.293 -1.957 1.00 91.38 184 GLY A C 1
ATOM 1487 O O . GLY A 1 184 ? -8.450 7.472 -1.613 1.00 91.38 184 GLY A O 1
ATOM 1488 N N . VAL A 1 185 ? -6.912 6.226 -2.675 1.00 93.25 185 VAL A N 1
ATOM 1489 C CA . VAL A 1 185 ? -7.793 5.074 -2.922 1.00 93.25 185 VAL A CA 1
ATOM 1490 C C . VAL A 1 185 ? -7.908 4.210 -1.671 1.00 93.25 185 VAL A C 1
ATOM 1492 O O . VAL A 1 185 ? -9.025 3.867 -1.290 1.00 93.25 185 VAL A O 1
ATOM 1495 N N . LEU A 1 186 ? -6.803 3.921 -0.982 1.00 92.75 186 LEU A N 1
ATOM 1496 C CA . LEU A 1 186 ? -6.831 3.172 0.276 1.00 92.75 186 LEU A CA 1
ATOM 1497 C C . LEU A 1 186 ? -7.655 3.894 1.342 1.00 92.75 186 LEU A C 1
ATOM 1499 O O . LEU A 1 186 ? -8.550 3.297 1.926 1.00 92.75 186 LEU A O 1
ATOM 1503 N N . VAL A 1 187 ? -7.476 5.201 1.522 1.00 92.81 187 VAL A N 1
ATOM 1504 C CA . VAL A 1 187 ? -8.315 6.016 2.417 1.00 92.81 187 VAL A CA 1
ATOM 1505 C C . VAL A 1 187 ? -9.797 5.930 2.029 1.00 92.81 187 VAL A C 1
ATOM 1507 O O . VAL A 1 187 ? -10.672 5.826 2.891 1.00 92.81 187 VAL A O 1
ATOM 1510 N N . GLN A 1 188 ? -10.106 5.914 0.730 1.00 91.56 188 GLN A N 1
ATOM 1511 C CA . GLN A 1 188 ? -11.475 5.723 0.252 1.00 91.56 188 GLN A CA 1
ATOM 1512 C C . GLN A 1 188 ? -12.004 4.300 0.494 1.00 91.56 188 GLN A C 1
ATOM 1514 O O . GLN A 1 188 ? -13.215 4.137 0.622 1.00 91.56 188 GLN A O 1
ATOM 1519 N N . LEU A 1 189 ? -11.172 3.268 0.551 1.00 92.06 189 LEU A N 1
ATOM 1520 C CA . LEU A 1 189 ? -11.629 1.902 0.814 1.00 92.06 189 LEU A CA 1
ATOM 1521 C C . LEU A 1 189 ? -11.756 1.655 2.320 1.00 92.06 189 LEU A C 1
ATOM 1523 O O . LEU A 1 189 ? -12.826 1.274 2.790 1.00 92.06 189 LEU A O 1
ATOM 1527 N N . ILE A 1 190 ? -10.696 1.962 3.067 1.00 92.69 190 ILE A N 1
ATOM 1528 C CA . ILE A 1 190 ? -10.479 1.511 4.445 1.00 92.69 190 ILE A CA 1
ATOM 1529 C C . ILE A 1 190 ? -10.378 2.633 5.483 1.00 92.69 190 ILE A C 1
ATOM 1531 O O . ILE A 1 190 ? -10.383 2.358 6.676 1.00 92.69 190 ILE A O 1
ATOM 1535 N N . GLY A 1 191 ? -10.383 3.909 5.085 1.00 92.00 191 GLY A N 1
ATOM 1536 C CA . GLY A 1 191 ? -10.229 5.035 6.021 1.00 92.00 191 GLY A CA 1
ATOM 1537 C C . GLY A 1 191 ? -11.341 5.184 7.072 1.00 92.00 191 GLY A C 1
ATOM 1538 O O . GLY A 1 191 ? -11.162 5.911 8.041 1.00 92.00 191 GLY A O 1
ATOM 1539 N N . GLY A 1 192 ? -12.476 4.493 6.910 1.00 90.50 192 GLY A N 1
ATOM 1540 C CA . GLY A 1 192 ? -13.575 4.464 7.887 1.00 90.50 192 GLY A CA 1
ATOM 1541 C C . GLY A 1 192 ? -13.432 3.411 8.992 1.00 90.50 192 GLY A C 1
ATOM 1542 O O . GLY A 1 192 ? -14.365 3.227 9.765 1.00 90.50 192 GLY A O 1
ATOM 1543 N N . TYR A 1 193 ? -12.311 2.684 9.068 1.00 93.06 193 TYR A N 1
ATOM 1544 C CA . TYR A 1 193 ? -12.153 1.563 10.005 1.00 93.06 193 TYR A CA 1
ATOM 1545 C C . TYR A 1 193 ? -12.325 1.965 11.482 1.00 93.06 193 TYR A C 1
ATOM 1547 O O . TYR A 1 193 ? -12.849 1.182 12.270 1.00 93.06 193 TYR A O 1
ATOM 1555 N N . ARG A 1 194 ? -11.954 3.200 11.858 1.00 91.38 194 ARG A N 1
ATOM 1556 C CA . ARG A 1 194 ? -12.096 3.713 13.235 1.00 91.38 194 ARG A CA 1
ATOM 1557 C C . ARG A 1 194 ? -13.544 3.719 13.723 1.00 91.38 194 ARG A C 1
ATOM 1559 O O . ARG A 1 194 ? -13.784 3.445 14.895 1.00 91.38 194 ARG A O 1
ATOM 1566 N N . ASP A 1 195 ? 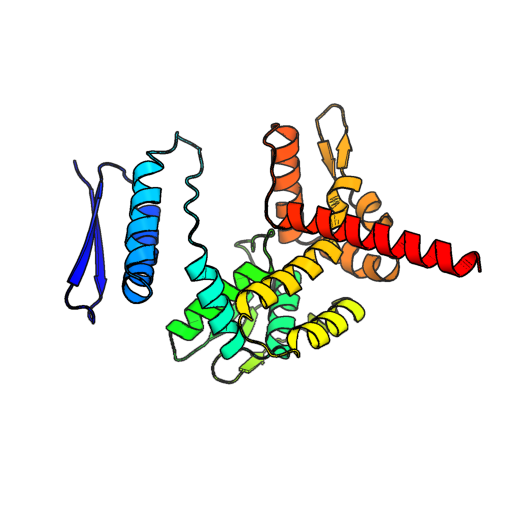-14.503 3.974 12.835 1.00 90.69 195 ASP A N 1
ATOM 1567 C CA . ASP A 1 195 ? -15.932 4.005 13.180 1.00 90.69 195 ASP A CA 1
ATOM 1568 C C . ASP A 1 195 ? -16.459 2.612 13.569 1.00 90.69 195 ASP A C 1
ATOM 1570 O O . ASP A 1 195 ? -17.482 2.474 14.250 1.00 90.69 195 ASP A O 1
ATOM 1574 N N . ALA A 1 196 ? -15.739 1.568 13.161 1.00 95.19 196 ALA A N 1
ATOM 1575 C CA . ALA A 1 196 ? -16.045 0.176 13.433 1.00 95.19 196 ALA A CA 1
ATOM 1576 C C . ALA A 1 196 ? -15.309 -0.402 14.650 1.00 95.19 196 ALA A C 1
ATOM 1578 O O . ALA A 1 196 ? -15.491 -1.575 14.970 1.00 95.19 196 ALA A O 1
ATOM 1579 N N . VAL A 1 197 ? -14.512 0.409 15.350 1.00 94.12 197 VAL A N 1
ATOM 1580 C CA . VAL A 1 197 ? -13.898 0.008 16.617 1.00 94.12 197 VAL A CA 1
ATOM 1581 C C . VAL A 1 197 ? -14.955 0.031 17.724 1.00 94.12 197 VAL A C 1
ATOM 1583 O O . VAL A 1 197 ? -15.706 0.996 17.882 1.00 94.12 197 VAL A O 1
ATOM 1586 N N . GLU A 1 198 ? -15.017 -1.048 18.495 1.00 94.75 198 GLU A N 1
ATOM 1587 C CA . GLU A 1 198 ? -15.920 -1.235 19.625 1.00 94.75 198 GLU A CA 1
ATOM 1588 C C . GLU A 1 198 ? -15.136 -1.349 20.927 1.00 94.75 198 GLU A C 1
ATOM 1590 O O . GLU A 1 198 ? -14.095 -2.004 20.992 1.00 94.75 198 GLU A O 1
ATOM 1595 N N . PHE A 1 199 ? -15.673 -0.740 21.979 1.00 91.94 199 PHE A N 1
ATOM 1596 C CA . PHE A 1 199 ? -15.122 -0.817 23.323 1.00 91.94 199 PHE A CA 1
ATOM 1597 C C . PHE A 1 199 ? -15.783 -1.981 24.055 1.00 91.94 199 PHE A C 1
ATOM 1599 O O . PHE A 1 199 ? -17.006 -2.011 24.194 1.00 91.94 199 PHE A O 1
ATOM 1606 N N . ARG A 1 200 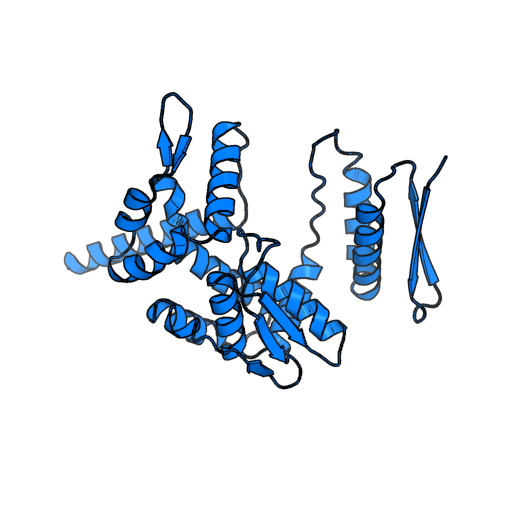? -14.973 -2.940 24.500 1.00 90.31 200 ARG A N 1
ATOM 1607 C CA . ARG A 1 200 ? -15.391 -4.084 25.315 1.00 90.31 200 ARG A CA 1
ATOM 1608 C C . ARG A 1 200 ? -14.580 -4.103 26.607 1.00 90.31 200 ARG A C 1
ATOM 1610 O O . ARG A 1 200 ? -13.537 -3.455 26.694 1.00 90.31 200 ARG A O 1
ATOM 1617 N N . ASP A 1 201 ? -15.021 -4.892 27.582 1.00 84.31 201 ASP A N 1
ATOM 1618 C CA . ASP A 1 201 ? -14.324 -5.042 28.870 1.00 84.31 201 ASP A CA 1
ATOM 1619 C C . ASP A 1 201 ? -12.891 -5.579 28.705 1.00 84.31 201 ASP A C 1
ATOM 1621 O O . ASP A 1 201 ? -12.003 -5.269 29.493 1.00 84.31 201 ASP A O 1
ATOM 1625 N N . THR A 1 202 ? -12.642 -6.341 27.636 1.00 84.81 202 THR A N 1
ATOM 1626 C CA . THR A 1 202 ? -11.332 -6.904 27.279 1.00 84.81 202 THR A CA 1
ATOM 1627 C C . THR A 1 202 ? -10.453 -5.960 26.448 1.00 84.81 202 THR A C 1
ATOM 1629 O O . THR A 1 202 ? -9.372 -6.358 26.025 1.00 84.81 202 THR A O 1
ATOM 1632 N N . GLY A 1 203 ? -10.910 -4.734 26.166 1.00 90.31 203 GLY A N 1
ATOM 1633 C CA . GLY A 1 203 ? -10.221 -3.760 25.317 1.00 90.31 203 GLY A CA 1
ATOM 1634 C C . GLY A 1 203 ? -11.000 -3.388 24.053 1.00 90.31 203 GLY A C 1
ATOM 1635 O O . GLY A 1 203 ? -12.183 -3.694 23.889 1.00 90.31 203 GLY A O 1
ATOM 1636 N N . LYS A 1 204 ? -10.334 -2.678 23.142 1.00 93.50 204 LYS A N 1
ATOM 1637 C CA . LYS A 1 204 ? -10.894 -2.274 21.849 1.00 93.50 204 LYS A CA 1
ATOM 1638 C C . LYS A 1 204 ? -10.820 -3.435 20.861 1.00 93.50 204 LYS A C 1
ATOM 1640 O O . LYS A 1 204 ? -9.775 -4.067 20.726 1.00 93.50 204 LYS A O 1
ATOM 1645 N N . THR A 1 205 ? -11.919 -3.673 20.153 1.00 94.81 205 THR A N 1
ATOM 1646 C CA . THR A 1 205 ? -12.079 -4.728 19.136 1.00 94.81 205 THR A CA 1
ATOM 1647 C C . THR A 1 205 ? -12.619 -4.133 17.839 1.00 94.81 205 THR A C 1
ATOM 1649 O O . THR A 1 205 ? -13.138 -3.018 17.852 1.00 94.81 205 THR A O 1
ATOM 1652 N N . PHE A 1 206 ? -12.502 -4.839 16.715 1.00 95.62 206 PHE A N 1
ATOM 1653 C CA . PHE A 1 206 ? -13.008 -4.377 15.419 1.00 95.62 206 PHE A CA 1
ATOM 1654 C C . PHE A 1 206 ? -14.255 -5.158 14.997 1.00 95.62 206 PHE A C 1
ATOM 1656 O O . PHE A 1 206 ? -14.256 -6.386 15.016 1.00 95.62 206 PHE A O 1
ATOM 1663 N N . ASN A 1 207 ? -15.308 -4.445 14.591 1.00 95.81 207 ASN A N 1
ATOM 1664 C CA . ASN A 1 207 ? -16.537 -5.032 14.067 1.00 95.81 207 ASN A CA 1
ATOM 1665 C C . ASN A 1 207 ? -16.576 -4.914 12.534 1.00 95.81 207 ASN A C 1
ATOM 1667 O O . ASN A 1 207 ? -16.874 -3.852 11.980 1.00 95.81 207 ASN A O 1
ATOM 1671 N N . SER A 1 208 ? -16.302 -6.023 11.844 1.00 94.88 208 SER A N 1
ATOM 1672 C CA . SER A 1 208 ? -16.266 -6.082 10.378 1.00 94.88 208 SER A CA 1
ATOM 1673 C C . SER A 1 208 ? -17.591 -5.693 9.724 1.00 94.88 208 SER A C 1
ATOM 1675 O O . SER A 1 208 ? -17.590 -4.971 8.727 1.00 94.88 208 SER A O 1
ATOM 1677 N N . ASP A 1 209 ? -18.723 -6.118 10.284 1.00 94.81 209 ASP A N 1
ATOM 1678 C CA . ASP A 1 209 ? -20.043 -5.854 9.703 1.00 94.81 209 ASP A CA 1
ATOM 1679 C C . ASP A 1 209 ? -20.397 -4.373 9.812 1.00 94.81 209 ASP A C 1
ATOM 1681 O O . ASP A 1 209 ? -20.787 -3.743 8.827 1.00 94.81 209 ASP A O 1
ATOM 1685 N N . LYS A 1 210 ? -20.138 -3.776 10.980 1.00 95.25 210 LYS A N 1
ATOM 1686 C CA . LYS A 1 210 ? -20.291 -2.336 11.203 1.00 95.25 210 LYS A CA 1
ATOM 1687 C C . LYS A 1 210 ? -19.408 -1.528 10.252 1.00 95.25 210 LYS A C 1
ATOM 1689 O O . LYS A 1 210 ? -19.860 -0.518 9.707 1.00 95.25 210 LYS A O 1
ATOM 1694 N N . PHE A 1 211 ? -18.170 -1.975 10.018 1.00 95.50 211 PHE A N 1
ATOM 1695 C CA . PHE A 1 211 ? -17.298 -1.356 9.022 1.00 95.50 211 PHE A CA 1
ATOM 1696 C C . PHE A 1 211 ? -17.926 -1.414 7.632 1.00 95.50 211 PHE A C 1
ATOM 1698 O O . PHE A 1 211 ? -18.104 -0.366 7.014 1.00 95.50 211 PHE A O 1
ATOM 1705 N N . ILE A 1 212 ? -18.312 -2.598 7.154 1.00 94.31 212 ILE A N 1
ATOM 1706 C CA . ILE A 1 212 ? -18.885 -2.786 5.815 1.00 94.31 212 ILE A CA 1
ATOM 1707 C C . ILE A 1 212 ? -20.157 -1.944 5.642 1.00 94.31 212 ILE A C 1
ATOM 1709 O O . ILE A 1 212 ? -20.318 -1.269 4.621 1.00 94.31 212 ILE A O 1
ATOM 1713 N N . ASP A 1 213 ? -21.037 -1.920 6.640 1.00 93.38 213 ASP A N 1
ATOM 1714 C CA . ASP A 1 213 ? -22.301 -1.190 6.572 1.00 93.38 213 ASP A CA 1
ATOM 1715 C C . ASP A 1 213 ? -22.134 0.330 6.599 1.00 93.38 213 ASP A C 1
ATOM 1717 O O . ASP A 1 213 ? -22.933 1.046 5.986 1.00 93.38 213 ASP A O 1
ATOM 1721 N N . SER A 1 214 ? -21.052 0.836 7.197 1.00 90.56 214 SER A N 1
ATOM 1722 C CA . SER A 1 214 ? -20.706 2.262 7.137 1.00 90.56 214 SER A CA 1
ATOM 1723 C C . SER A 1 214 ? -20.321 2.741 5.727 1.00 90.56 214 SER A C 1
ATOM 1725 O O . SER A 1 214 ? -20.287 3.945 5.453 1.00 90.56 214 SER A O 1
ATOM 1727 N N . ARG A 1 215 ? -20.004 1.817 4.807 1.00 90.06 215 ARG A N 1
ATOM 1728 C CA . ARG A 1 215 ? -19.509 2.138 3.462 1.00 90.06 215 ARG A CA 1
ATOM 1729 C C . ARG A 1 215 ? -20.639 2.187 2.422 1.00 90.06 215 ARG A C 1
ATOM 1731 O O . ARG A 1 215 ? -21.673 1.528 2.587 1.00 90.06 215 ARG A O 1
ATOM 1738 N N . PRO A 1 216 ? -20.456 2.952 1.320 1.00 90.88 216 PRO A N 1
ATOM 1739 C CA . PRO A 1 216 ? -21.399 2.976 0.203 1.00 90.88 216 PRO A CA 1
ATOM 1740 C C . PRO A 1 216 ? -21.754 1.570 -0.292 1.00 90.88 216 PRO A C 1
ATOM 1742 O O . PRO A 1 216 ? -20.865 0.737 -0.460 1.00 90.88 216 PRO A O 1
ATOM 1745 N N . SER A 1 217 ? -23.040 1.324 -0.561 1.00 91.81 217 SER A N 1
ATOM 1746 C CA . SER A 1 217 ? -23.582 -0.003 -0.902 1.00 91.81 217 SER A CA 1
ATOM 1747 C C . SER A 1 217 ? -22.838 -0.702 -2.044 1.00 91.81 217 SER A C 1
ATOM 1749 O O . SER A 1 217 ? -22.585 -1.900 -1.958 1.00 91.81 217 SER A O 1
ATOM 1751 N N . HIS A 1 218 ? -22.423 0.046 -3.067 1.00 90.00 218 HIS A N 1
ATOM 1752 C CA . HIS A 1 218 ? -21.685 -0.475 -4.221 1.00 90.00 218 HIS A CA 1
ATOM 1753 C C . HIS A 1 218 ? -20.261 -0.959 -3.889 1.00 90.00 218 HIS A C 1
ATOM 1755 O O . HIS A 1 218 ? -19.747 -1.828 -4.584 1.00 90.00 218 HIS A O 1
ATOM 1761 N N . LEU A 1 219 ? -19.635 -0.461 -2.813 1.00 92.38 219 LEU A N 1
ATOM 1762 C CA . LEU A 1 219 ? -18.308 -0.910 -2.363 1.00 92.38 219 LEU A CA 1
ATOM 1763 C C . LEU A 1 219 ? -18.377 -2.145 -1.457 1.00 92.38 219 LEU A C 1
ATOM 1765 O O . LEU A 1 219 ? -17.390 -2.867 -1.327 1.00 92.38 219 LEU A O 1
ATOM 1769 N N . ARG A 1 220 ? -19.526 -2.407 -0.822 1.00 93.75 220 ARG A N 1
ATOM 1770 C CA . ARG A 1 220 ? -19.673 -3.474 0.183 1.00 93.75 220 ARG A CA 1
ATOM 1771 C C . ARG A 1 220 ? -19.298 -4.874 -0.323 1.00 93.75 220 ARG A C 1
ATOM 1773 O O . ARG A 1 220 ? -18.642 -5.581 0.438 1.00 93.75 220 ARG A O 1
ATOM 1780 N N . PRO A 1 221 ? -19.644 -5.301 -1.559 1.00 93.94 221 PRO A N 1
ATOM 1781 C CA . PRO A 1 221 ? -19.253 -6.622 -2.058 1.00 93.94 221 PRO A CA 1
ATOM 1782 C C . PRO A 1 221 ? -17.735 -6.803 -2.133 1.00 93.94 221 PRO A C 1
ATOM 1784 O O . PRO A 1 221 ? -17.222 -7.858 -1.772 1.00 93.94 221 PRO A O 1
ATOM 1787 N N . PHE A 1 222 ? -17.018 -5.762 -2.563 1.00 94.12 222 PHE A N 1
ATOM 1788 C CA . PHE A 1 222 ? -15.558 -5.765 -2.598 1.00 94.12 222 PHE A CA 1
ATOM 1789 C C . PHE A 1 222 ? -14.970 -5.781 -1.184 1.00 94.12 222 PHE A C 1
ATOM 1791 O O . PHE A 1 222 ? -14.095 -6.586 -0.887 1.00 94.12 222 PHE A O 1
ATOM 1798 N N . LEU A 1 223 ? -15.500 -4.943 -0.288 1.00 93.19 223 LEU A N 1
ATOM 1799 C CA . LEU A 1 223 ? -15.011 -4.847 1.087 1.00 93.19 223 LEU A CA 1
ATOM 1800 C C . LEU A 1 223 ? -15.199 -6.145 1.874 1.00 93.19 223 LEU A C 1
ATOM 1802 O O . LEU A 1 223 ? -14.315 -6.487 2.644 1.00 93.19 223 LEU A O 1
ATOM 1806 N N . ARG A 1 224 ? -16.289 -6.894 1.651 1.00 93.94 224 ARG A N 1
ATOM 1807 C CA . ARG A 1 224 ? -16.482 -8.224 2.258 1.00 93.94 224 ARG A CA 1
ATOM 1808 C C . ARG A 1 224 ? -15.323 -9.164 1.941 1.00 93.94 224 ARG A C 1
ATOM 1810 O O . ARG A 1 224 ? -14.751 -9.726 2.862 1.00 93.94 224 ARG A O 1
ATOM 1817 N N . LYS A 1 225 ? -14.937 -9.255 0.665 1.00 92.00 225 LYS A N 1
ATOM 1818 C CA . LYS A 1 225 ? -13.764 -10.037 0.245 1.00 92.00 225 LYS A CA 1
ATOM 1819 C C . LYS A 1 225 ? -12.481 -9.481 0.859 1.00 92.00 225 LYS A C 1
ATOM 1821 O O . LYS A 1 225 ? -11.654 -10.235 1.346 1.00 92.00 225 LYS A O 1
ATOM 1826 N N . MET A 1 226 ? -12.339 -8.155 0.887 1.00 90.56 226 MET A N 1
ATOM 1827 C CA . MET A 1 226 ? -11.164 -7.495 1.459 1.00 90.56 226 MET A CA 1
ATOM 1828 C C . MET A 1 226 ? -10.977 -7.796 2.958 1.00 90.56 226 MET A C 1
ATOM 1830 O O . MET A 1 226 ? -9.842 -7.888 3.408 1.00 90.56 226 MET A O 1
ATOM 1834 N N . MET A 1 227 ? -12.058 -7.979 3.730 1.00 90.12 227 MET A N 1
ATOM 1835 C CA . MET A 1 227 ? -11.976 -8.334 5.161 1.00 90.12 227 MET A CA 1
ATOM 1836 C C . MET A 1 227 ? -11.414 -9.742 5.409 1.00 90.12 227 MET A C 1
ATOM 1838 O O . MET A 1 227 ? -10.983 -10.049 6.522 1.00 90.12 227 MET A O 1
ATOM 1842 N N . GLU A 1 228 ? -11.453 -10.612 4.401 1.00 89.94 228 GLU A N 1
ATOM 1843 C CA . GLU A 1 228 ? -10.933 -11.978 4.491 1.00 89.94 228 GLU A CA 1
ATOM 1844 C C . GLU A 1 228 ? -9.415 -12.033 4.268 1.00 89.94 228 GLU A C 1
ATOM 1846 O O . GLU A 1 228 ? -8.787 -13.016 4.656 1.00 89.94 228 GLU A O 1
ATOM 1851 N N . LEU A 1 229 ? -8.832 -10.969 3.706 1.00 88.62 229 LEU A N 1
ATOM 1852 C CA . LEU A 1 229 ? -7.415 -10.890 3.361 1.00 88.62 229 LEU A CA 1
ATOM 1853 C C . LEU A 1 229 ? -6.530 -10.720 4.600 1.00 88.62 229 LEU A C 1
ATOM 1855 O O . LEU A 1 229 ? -6.846 -9.950 5.517 1.00 88.62 229 LEU A O 1
ATOM 1859 N N . GLN A 1 230 ? -5.378 -11.385 4.596 1.00 86.94 230 GLN A N 1
ATOM 1860 C CA . GLN A 1 230 ? -4.404 -11.321 5.683 1.00 86.94 230 GLN A CA 1
ATOM 1861 C C . GLN A 1 230 ? -3.799 -9.919 5.828 1.00 86.94 230 GLN A C 1
ATOM 1863 O O . GLN A 1 230 ? -3.687 -9.415 6.942 1.00 86.94 230 GLN A O 1
ATOM 1868 N N . ILE A 1 231 ? -3.489 -9.256 4.718 1.00 84.75 231 ILE A N 1
ATOM 1869 C CA . ILE A 1 231 ? -2.935 -7.906 4.660 1.00 84.75 231 ILE A CA 1
ATOM 1870 C C . ILE A 1 231 ? -3.838 -6.884 5.355 1.00 84.75 231 ILE A C 1
ATOM 1872 O O . ILE A 1 231 ? -3.366 -5.987 6.057 1.00 84.75 231 ILE A O 1
ATOM 1876 N N . PHE A 1 232 ? -5.154 -7.036 5.197 1.00 89.81 232 PHE A N 1
ATOM 1877 C CA . PHE A 1 232 ? -6.111 -6.154 5.844 1.00 89.81 232 PHE A CA 1
ATOM 1878 C C . PHE A 1 232 ? -6.279 -6.492 7.327 1.00 89.81 232 PHE A C 1
ATOM 1880 O O . PHE A 1 232 ? -6.339 -5.581 8.152 1.00 89.81 232 PHE A O 1
ATOM 1887 N N . ARG A 1 233 ? -6.317 -7.784 7.683 1.00 88.75 233 ARG A N 1
ATOM 1888 C CA . ARG A 1 233 ? -6.349 -8.215 9.089 1.00 88.75 233 ARG A CA 1
ATOM 1889 C C . ARG A 1 233 ? -5.146 -7.695 9.858 1.00 88.75 233 ARG A C 1
ATOM 1891 O O . ARG A 1 233 ? -5.338 -7.044 10.874 1.00 88.75 233 ARG A O 1
ATOM 1898 N N . GLN A 1 234 ? -3.944 -7.871 9.315 1.00 86.31 234 GLN A N 1
ATOM 1899 C CA . GLN A 1 234 ? -2.716 -7.372 9.924 1.00 86.31 234 GLN A CA 1
ATOM 1900 C C . GLN A 1 234 ? -2.774 -5.856 10.136 1.00 86.31 234 GLN A C 1
ATOM 1902 O O . GLN A 1 234 ? -2.475 -5.379 11.226 1.00 86.31 234 GLN A O 1
ATOM 1907 N N . PHE A 1 235 ? -3.228 -5.098 9.134 1.00 90.50 235 PHE A N 1
ATOM 1908 C CA . PHE A 1 235 ? -3.419 -3.657 9.289 1.00 90.50 235 PHE A CA 1
ATOM 1909 C C . PHE A 1 235 ? -4.370 -3.311 10.447 1.00 90.50 235 PHE A C 1
ATOM 1911 O O . PHE A 1 235 ? -4.067 -2.423 11.243 1.00 90.50 235 PHE A O 1
ATOM 1918 N N . ILE A 1 236 ? -5.514 -3.990 10.561 1.00 93.50 236 ILE A N 1
ATOM 1919 C CA . ILE A 1 236 ? -6.461 -3.753 11.658 1.00 93.50 236 ILE A CA 1
ATOM 1920 C C . ILE A 1 236 ? -5.864 -4.151 13.007 1.00 93.50 236 ILE A C 1
ATOM 1922 O O . ILE A 1 236 ? -5.978 -3.378 13.958 1.00 93.50 236 ILE A O 1
ATOM 1926 N N . ASP A 1 237 ? -5.213 -5.306 13.089 1.00 90.69 237 ASP A N 1
ATOM 1927 C CA . ASP A 1 237 ? -4.637 -5.836 14.322 1.00 90.69 237 ASP A CA 1
ATOM 1928 C C . ASP A 1 237 ? -3.532 -4.917 14.855 1.00 90.69 237 ASP A C 1
ATOM 1930 O O . ASP A 1 237 ? -3.587 -4.516 16.018 1.00 90.69 237 ASP A O 1
ATOM 1934 N N . GLU A 1 238 ? -2.611 -4.465 13.996 1.00 87.31 238 GLU A N 1
ATOM 1935 C CA . GLU A 1 238 ? -1.565 -3.496 14.358 1.00 87.31 238 GLU A CA 1
ATOM 1936 C C . GLU A 1 238 ? -2.172 -2.186 14.883 1.00 87.31 238 GLU A C 1
ATOM 1938 O O . GLU A 1 238 ? -1.714 -1.604 15.870 1.00 87.31 238 GLU A O 1
ATOM 1943 N N . ARG A 1 239 ? -3.248 -1.705 14.248 1.00 89.12 239 ARG A N 1
ATOM 1944 C CA . ARG A 1 239 ? -3.940 -0.481 14.672 1.00 89.12 239 ARG A CA 1
ATOM 1945 C C . ARG A 1 239 ? -4.662 -0.664 16.001 1.00 89.12 239 ARG A C 1
ATOM 1947 O O . ARG A 1 239 ? -4.606 0.232 16.844 1.00 89.12 239 ARG A O 1
ATOM 1954 N N . LEU A 1 240 ? -5.332 -1.796 16.207 1.00 91.56 240 LEU A N 1
ATOM 1955 C CA . LEU A 1 240 ? -5.990 -2.123 17.470 1.00 91.56 240 LEU A CA 1
ATOM 1956 C C . LEU A 1 240 ? -4.977 -2.269 18.605 1.00 91.56 240 LEU A C 1
ATOM 1958 O O . LEU A 1 240 ? -5.221 -1.745 19.692 1.00 91.56 240 LEU A O 1
ATOM 1962 N N . GLU A 1 241 ? -3.843 -2.923 18.359 1.00 89.50 241 GLU A N 1
ATOM 1963 C CA . GLU A 1 241 ? -2.753 -3.071 19.324 1.00 89.50 241 GLU A CA 1
ATOM 1964 C C . GLU A 1 241 ? -2.235 -1.703 19.779 1.00 89.50 241 GLU A C 1
ATOM 1966 O O . 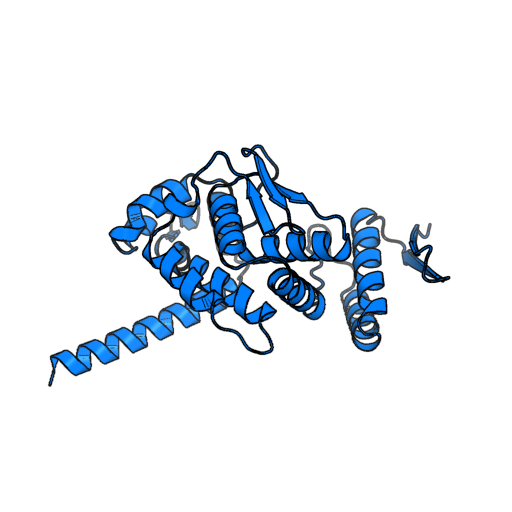GLU A 1 241 ? -2.197 -1.424 20.982 1.00 89.50 241 GLU A O 1
ATOM 1971 N N . MET A 1 242 ? -1.942 -0.800 18.839 1.00 84.62 242 MET A N 1
ATOM 1972 C CA . MET A 1 242 ? -1.544 0.577 19.152 1.00 84.62 242 MET A CA 1
ATOM 1973 C C . MET A 1 242 ? -2.609 1.297 20.001 1.00 84.62 242 MET A C 1
ATOM 1975 O O . MET A 1 242 ? -2.302 1.901 21.032 1.00 84.62 242 MET A O 1
ATOM 1979 N N . MET A 1 243 ? -3.895 1.178 19.644 1.00 88.31 243 MET A N 1
ATOM 1980 C CA . MET A 1 243 ? -4.969 1.797 20.432 1.00 88.31 243 MET A CA 1
ATOM 1981 C C . MET A 1 243 ? -5.144 1.176 21.827 1.00 88.31 243 MET A C 1
ATOM 1983 O O . MET A 1 243 ? -5.583 1.878 22.743 1.00 88.31 243 MET A O 1
ATOM 1987 N N . ASN A 1 244 ? -4.891 -0.122 21.994 1.00 88.12 244 ASN A N 1
ATOM 1988 C CA . ASN A 1 244 ? -5.055 -0.840 23.261 1.00 88.12 244 ASN A CA 1
ATOM 1989 C C . ASN A 1 244 ? -3.882 -0.622 24.218 1.00 88.12 244 ASN A C 1
ATOM 1991 O O . ASN A 1 244 ? -4.095 -0.517 25.422 1.00 88.12 244 ASN A O 1
ATOM 1995 N N . THR A 1 245 ? -2.672 -0.472 23.686 1.00 86.94 245 THR A N 1
ATOM 1996 C CA . THR A 1 245 ? -1.456 -0.154 24.453 1.00 86.94 245 THR A CA 1
ATOM 1997 C C . THR A 1 245 ? -1.343 1.330 24.816 1.00 86.94 245 THR A C 1
ATOM 1999 O O . THR A 1 245 ? -0.517 1.702 25.645 1.00 86.94 245 THR A O 1
ATOM 2002 N N . GLY A 1 246 ? -2.171 2.193 24.216 1.00 78.62 246 GLY A N 1
ATOM 2003 C CA . GLY A 1 246 ? -2.103 3.645 24.405 1.00 78.62 246 GLY A CA 1
ATOM 2004 C C . GLY A 1 246 ? -0.991 4.314 23.593 1.00 78.62 246 GLY A C 1
ATOM 2005 O O . GLY A 1 246 ? -0.790 5.523 23.715 1.00 78.62 246 GLY A O 1
ATOM 2006 N N . LEU A 1 247 ? -0.306 3.556 22.733 1.00 73.19 247 LEU A N 1
ATOM 2007 C CA . LEU A 1 247 ? 0.607 4.085 21.731 1.00 73.19 247 LEU A CA 1
ATOM 2008 C C . LEU A 1 247 ? -0.225 4.809 20.665 1.00 73.19 247 LEU A C 1
ATOM 2010 O O . LEU A 1 247 ? -0.827 4.207 19.779 1.00 73.19 247 LEU A O 1
ATOM 2014 N N . GLY A 1 248 ? -0.311 6.134 20.773 1.00 67.38 248 GLY A N 1
ATOM 2015 C CA . GLY A 1 248 ? -0.890 6.947 19.710 1.00 67.38 248 GLY A CA 1
ATOM 2016 C C . GLY A 1 248 ? -0.132 6.742 18.394 1.00 67.38 248 GLY A C 1
ATOM 2017 O O . GLY A 1 248 ? 1.082 6.555 18.387 1.00 67.38 248 GLY A O 1
ATOM 2018 N N . PHE A 1 249 ? -0.842 6.819 17.271 1.00 74.69 249 PHE A N 1
ATOM 2019 C CA . PHE A 1 249 ? -0.249 6.760 15.937 1.00 74.69 249 PHE A CA 1
ATOM 2020 C C . PHE A 1 249 ? -0.857 7.850 15.050 1.00 74.69 249 PHE A C 1
ATOM 2022 O O . PHE A 1 249 ? -2.059 8.119 15.098 1.00 74.69 249 PHE A O 1
ATOM 2029 N N . SER A 1 250 ? 0.001 8.518 14.281 1.00 77.56 250 SER A N 1
ATOM 2030 C CA . SER A 1 250 ? -0.350 9.633 13.394 1.00 77.56 250 SER A CA 1
ATOM 2031 C C . SER A 1 250 ? 0.562 9.603 12.172 1.00 77.56 250 SER A C 1
ATOM 2033 O O . SER A 1 250 ? 1.480 10.410 12.014 1.00 77.56 250 SER A O 1
ATOM 2035 N N . ASP A 1 251 ? 0.364 8.587 11.344 1.00 80.31 251 ASP A N 1
ATOM 2036 C CA . ASP A 1 251 ? 1.124 8.418 10.115 1.00 80.31 251 ASP A CA 1
ATOM 2037 C C . ASP A 1 251 ? 0.435 9.061 8.903 1.00 80.31 251 ASP A C 1
ATOM 2039 O O . ASP A 1 251 ? -0.612 9.700 9.028 1.00 80.31 251 ASP A O 1
ATOM 2043 N N . GLU A 1 252 ? 1.056 8.957 7.725 1.00 80.44 252 GLU A N 1
ATOM 2044 C CA . GLU A 1 252 ? 0.561 9.624 6.516 1.00 80.44 252 GLU A CA 1
ATOM 2045 C C . GLU A 1 252 ? -0.850 9.150 6.137 1.00 80.44 252 GLU A C 1
ATOM 2047 O O . GLU A 1 252 ? -1.667 9.954 5.687 1.00 80.44 252 GLU A O 1
ATOM 2052 N N . PHE A 1 253 ? -1.175 7.880 6.396 1.00 86.00 253 PHE A N 1
ATOM 2053 C CA . PHE A 1 253 ? -2.519 7.365 6.172 1.00 86.00 253 PHE A CA 1
ATOM 2054 C C . PHE A 1 253 ? -3.532 8.052 7.088 1.00 86.00 253 PHE A C 1
ATOM 2056 O O . PHE A 1 253 ? -4.546 8.546 6.600 1.00 86.00 253 PHE A O 1
ATOM 2063 N N . GLU A 1 254 ? -3.249 8.159 8.389 1.00 86.12 254 GLU A N 1
ATOM 2064 C CA . GLU A 1 254 ? -4.140 8.842 9.338 1.00 86.12 254 GLU A CA 1
ATOM 2065 C C . GLU A 1 254 ? -4.305 10.338 9.030 1.00 86.12 254 GLU A C 1
ATOM 2067 O O . GLU A 1 254 ? -5.394 10.894 9.157 1.00 86.12 254 GLU A O 1
ATOM 2072 N N . GLN A 1 255 ? -3.251 11.004 8.564 1.00 85.94 255 GLN A N 1
ATOM 2073 C CA . GLN A 1 255 ? -3.350 12.398 8.123 1.00 85.94 255 GLN A CA 1
ATOM 2074 C C . GLN A 1 255 ? -4.253 12.533 6.888 1.00 85.94 255 GLN A C 1
ATOM 2076 O O . GLN A 1 255 ? -5.054 13.469 6.787 1.00 85.94 255 GLN A O 1
ATOM 2081 N N . GLU A 1 256 ? -4.156 11.589 5.953 1.00 85.62 256 GLU A N 1
ATOM 2082 C CA . GLU A 1 256 ? -4.948 11.602 4.730 1.00 85.62 256 GLU A CA 1
ATOM 2083 C C . GLU A 1 256 ? -6.414 11.193 4.978 1.00 85.62 256 GLU A C 1
ATOM 2085 O O . GLU A 1 256 ? -7.311 11.755 4.342 1.00 85.62 256 GLU A O 1
ATOM 2090 N N . THR A 1 257 ? -6.711 10.320 5.956 1.00 88.94 257 THR A N 1
ATOM 2091 C CA . THR A 1 257 ? -8.103 10.036 6.370 1.00 88.94 257 THR A CA 1
ATOM 2092 C C . THR A 1 257 ? -8.802 11.287 6.905 1.00 88.94 257 THR A C 1
ATOM 2094 O O . THR A 1 257 ? -9.941 11.569 6.514 1.00 88.94 257 THR A O 1
ATOM 2097 N N . VAL A 1 258 ? -8.112 12.088 7.726 1.00 86.00 258 VAL A N 1
ATOM 2098 C CA . VAL A 1 258 ? -8.631 13.361 8.253 1.00 86.00 258 VAL A CA 1
ATOM 2099 C C . VAL A 1 258 ? -8.930 14.334 7.111 1.00 86.00 258 VAL A C 1
ATOM 2101 O O . VAL A 1 258 ? -10.054 14.833 7.003 1.00 86.00 258 VAL A O 1
ATOM 2104 N N . ARG A 1 259 ? -7.972 14.544 6.199 1.00 86.44 259 ARG A N 1
ATOM 2105 C CA . ARG A 1 259 ? -8.152 15.415 5.020 1.00 86.44 259 ARG A CA 1
ATOM 2106 C C . ARG A 1 259 ? -9.319 14.966 4.145 1.00 86.44 259 ARG A C 1
ATOM 2108 O O . ARG A 1 259 ? -10.127 15.785 3.699 1.00 86.44 259 ARG A O 1
ATOM 2115 N N . TYR A 1 260 ? -9.438 13.662 3.906 1.00 84.50 260 TYR A N 1
ATOM 2116 C CA . TYR A 1 260 ? -10.530 13.093 3.122 1.00 84.50 260 TYR A CA 1
ATOM 2117 C C . TYR A 1 260 ? -11.898 13.345 3.776 1.00 84.50 260 TYR A C 1
ATOM 2119 O O . TYR A 1 260 ? -12.850 13.752 3.098 1.00 84.50 260 TYR A O 1
ATOM 2127 N N . ALA A 1 261 ? -12.003 13.162 5.096 1.00 82.44 261 ALA A N 1
ATOM 2128 C CA . ALA A 1 261 ? -13.225 13.423 5.851 1.00 82.44 261 ALA A CA 1
ATOM 2129 C C . ALA A 1 261 ? -13.629 14.909 5.812 1.00 82.44 261 ALA A C 1
ATOM 2131 O O . ALA A 1 261 ? -14.807 15.228 5.615 1.00 82.44 261 ALA A O 1
ATOM 2132 N N . GLU A 1 262 ? -12.671 15.829 5.940 1.00 81.62 262 GLU A N 1
ATOM 2133 C CA . GLU A 1 262 ? -12.911 17.272 5.815 1.00 81.62 262 GLU A CA 1
ATOM 2134 C C . GLU A 1 262 ? -13.416 17.663 4.421 1.00 81.62 262 GLU A C 1
ATOM 2136 O O . GLU A 1 262 ? -14.381 18.424 4.292 1.00 81.62 262 GLU A O 1
ATOM 2141 N N . ASN A 1 263 ? -12.812 17.104 3.371 1.00 79.25 263 ASN A N 1
ATOM 2142 C CA . ASN A 1 263 ? -13.216 17.357 1.990 1.00 79.25 263 ASN A CA 1
ATOM 2143 C C . ASN A 1 263 ? -14.638 16.851 1.706 1.00 79.25 263 ASN A C 1
ATOM 2145 O O . ASN A 1 263 ? -15.425 17.555 1.066 1.00 79.25 263 ASN A O 1
ATOM 2149 N N . ARG A 1 264 ? -15.025 15.689 2.251 1.00 72.44 264 ARG A N 1
ATOM 2150 C CA . ARG A 1 264 ? -16.414 15.203 2.173 1.00 72.44 264 ARG A CA 1
ATOM 2151 C C . ARG A 1 264 ? -17.402 16.103 2.913 1.00 72.44 264 ARG A C 1
ATOM 2153 O O . ARG A 1 264 ? -18.468 16.389 2.371 1.00 72.44 264 ARG A O 1
ATOM 2160 N N . LYS A 1 265 ? -17.056 16.590 4.110 1.00 70.44 265 LYS A N 1
ATOM 2161 C CA . LYS A 1 265 ? -17.906 17.526 4.873 1.00 70.44 265 LYS A CA 1
ATOM 2162 C C . LYS A 1 265 ? -18.134 18.835 4.112 1.00 70.44 265 LYS A C 1
ATOM 2164 O O . LYS A 1 265 ? -19.251 19.351 4.107 1.00 70.44 265 LYS A O 1
ATOM 2169 N N . LYS A 1 266 ? -17.106 19.351 3.427 1.00 66.75 266 LYS A N 1
ATOM 2170 C CA . LYS A 1 266 ? -17.228 20.528 2.551 1.00 66.75 266 LYS A CA 1
ATOM 2171 C C . LYS A 1 266 ? -18.184 20.254 1.388 1.00 66.75 266 LYS A C 1
ATOM 2173 O O . LYS A 1 266 ? -19.125 21.022 1.209 1.00 66.75 266 LYS A O 1
ATOM 2178 N N . LEU A 1 267 ? -18.020 19.143 0.659 1.00 60.19 267 LEU A N 1
ATOM 2179 C CA . LEU A 1 267 ? -18.936 18.770 -0.432 1.00 60.19 267 LEU A CA 1
ATOM 2180 C C . LEU A 1 267 ? -20.389 18.607 0.042 1.00 60.19 267 LEU A C 1
ATOM 2182 O O . LEU A 1 267 ? -21.293 19.085 -0.639 1.00 60.19 267 LEU A O 1
ATOM 2186 N N . GLY A 1 268 ? -20.621 17.988 1.203 1.00 56.50 268 GLY A N 1
ATOM 2187 C CA . GLY A 1 268 ? -21.965 17.829 1.773 1.00 56.50 268 GLY A CA 1
ATOM 2188 C C . GLY A 1 268 ? -22.653 19.164 2.080 1.00 56.50 268 GLY A C 1
ATOM 2189 O O . GLY A 1 268 ? -23.836 19.326 1.791 1.00 56.50 268 GLY A O 1
ATOM 2190 N N . ARG A 1 269 ? -21.899 20.162 2.568 1.00 55.00 269 ARG A N 1
ATOM 2191 C CA . ARG A 1 269 ? -22.420 21.527 2.758 1.00 55.00 269 ARG A CA 1
ATOM 2192 C C . ARG A 1 269 ? -22.791 22.185 1.428 1.00 55.00 269 ARG A C 1
ATOM 2194 O O . ARG A 1 269 ? -23.868 22.757 1.329 1.00 55.00 269 ARG A O 1
ATOM 2201 N N . PHE A 1 270 ? -21.959 22.065 0.391 1.00 47.78 270 PHE A N 1
ATOM 2202 C CA . PHE A 1 270 ? -22.256 22.649 -0.927 1.00 47.78 270 PHE A CA 1
ATOM 2203 C C . PHE A 1 270 ? -23.525 22.081 -1.587 1.00 47.78 270 PHE A C 1
ATOM 2205 O O . PHE A 1 270 ? -24.219 22.822 -2.280 1.00 47.78 270 PHE A O 1
ATOM 2212 N N . HIS A 1 271 ? -23.857 20.805 -1.364 1.00 45.94 271 HIS A N 1
ATOM 2213 C CA . HIS A 1 271 ? -25.090 20.209 -1.898 1.00 45.94 271 HIS A CA 1
ATOM 2214 C C . HIS A 1 271 ? -26.334 20.672 -1.121 1.00 45.94 271 HIS A C 1
ATOM 2216 O O . HIS A 1 271 ? -27.328 21.029 -1.747 1.00 45.94 271 HIS A O 1
ATOM 2222 N N . GLN A 1 272 ? -26.250 20.813 0.209 1.00 46.81 272 GLN A N 1
ATOM 2223 C CA . GLN A 1 272 ? -27.329 21.403 1.021 1.00 46.81 272 GLN A CA 1
ATOM 2224 C C . GLN A 1 272 ? -27.647 22.862 0.662 1.00 46.81 272 GLN A C 1
ATOM 2226 O O . GLN A 1 272 ? -28.786 23.295 0.822 1.00 46.81 272 GLN A O 1
ATOM 2231 N N . PHE A 1 273 ? -26.663 23.629 0.185 1.00 47.47 273 PHE A N 1
ATOM 2232 C CA . PHE A 1 273 ? -26.898 24.994 -0.294 1.00 47.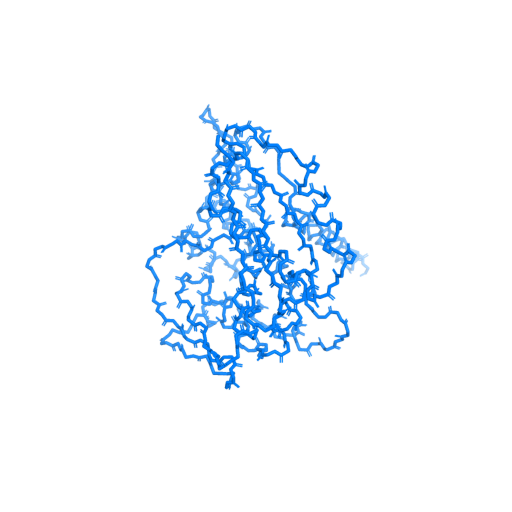47 273 PHE A CA 1
ATOM 2233 C C . PHE A 1 273 ? -27.596 25.040 -1.660 1.00 47.47 273 PHE A C 1
ATOM 2235 O O . PHE A 1 273 ? -28.282 26.016 -1.932 1.00 47.47 273 PHE A O 1
ATOM 2242 N N . LYS A 1 274 ? -27.466 24.009 -2.507 1.00 46.28 274 LYS A N 1
ATOM 2243 C CA . LYS A 1 274 ? -28.138 23.955 -3.818 1.00 46.28 274 LYS A CA 1
ATOM 2244 C C . LYS A 1 274 ? -29.580 23.455 -3.757 1.00 46.28 274 LYS A C 1
ATOM 2246 O O . LYS A 1 274 ? -30.355 23.811 -4.627 1.00 46.28 274 LYS A O 1
ATOM 2251 N N . GLU A 1 275 ? -29.947 22.674 -2.745 1.00 46.06 275 GLU A N 1
ATOM 2252 C CA . GLU A 1 275 ? -31.339 22.237 -2.529 1.00 46.06 275 GLU A CA 1
ATOM 2253 C C . GLU A 1 275 ? -32.208 23.298 -1.827 1.00 46.06 275 GLU A C 1
ATOM 2255 O O . GLU A 1 275 ? -33.401 23.090 -1.625 1.00 46.06 275 GLU A O 1
ATOM 2260 N N . LYS A 1 276 ? -31.617 24.437 -1.438 1.00 43.66 276 LYS A N 1
ATOM 2261 C CA . LYS A 1 276 ? -32.300 25.559 -0.774 1.00 43.66 276 LYS A CA 1
ATOM 2262 C C . LYS A 1 276 ? -32.408 26.826 -1.635 1.00 43.66 276 LYS A C 1
ATOM 2264 O O . LYS A 1 276 ? -32.739 27.878 -1.089 1.00 43.66 276 LYS A O 1
ATOM 2269 N N . VAL A 1 277 ? -32.120 26.740 -2.937 1.00 40.25 277 VAL A N 1
ATOM 2270 C CA . VAL A 1 277 ? -32.285 27.837 -3.910 1.00 40.25 277 VAL A CA 1
ATOM 2271 C C . VAL A 1 277 ? -33.304 27.433 -4.959 1.00 40.25 277 VAL A C 1
ATOM 2273 O O . VAL A 1 277 ? -33.173 26.303 -5.474 1.00 40.25 277 VAL A O 1
#

Sequence (277 aa):
MALWFCRHDPKAGSTMVIITFLPWHDTFLRLLSVLAELRRTDMKDFYQFLTEAYNSGVPDVGSQLKLVYSQGQSHNLNLYYNFVYPKNMIAVFAAMLAERRIIFTSKRLDRLSSCIQAANAFLYPMMMPEELGDVVILNCDKNTFESPFDDVHSMPPEIVARLKKELSRTSEHMGDRVSKIFLGVLVQLIGGYRDAVEFRDTGKTFNSDKFIDSRPSHLRPFLRKMMELQIFRQFIDERLEMMNTGLGFSDEFEQETVRYAENRKKLGRFHQFKEKV

Radius of gyration: 21.55 Å; chains: 1; bounding box: 69×46×51 Å

Secondary structure (DSSP, 8-state):
--EEEEEEETTTTEEEEEEES---HHHHHHHHHHHHHHHHH-HHHHHHHHHHHHHT--PPTT-------HHHHHHHHHHHHHHS-HHHHHHHHHHHHTT-EEEEE-S-HHHHHHHHHHHHHHHTTS---SS---EEEEETTTTEEE-SS-HHHHS-HHHHHHHHHHHT---S-HHHHHHHHHHHHHHHHHTTGGGGEEEETTEEEE-HHHHHHHS-GGGHHHHHHHTTSHHHHHHHHHHHHHHHHT-----HHHHHHHHHHHHHHHHHHHHHHHTT-

Organism: Eumeta variegata (NCBI:txid151549)

pLDDT: mean 80.03, std 12.73, range [40.25, 95.81]

Foldseek 3Di:
DKDKDWDDDPPPPDIDIDIGPDPPHVVVNVVSVVLVVCVVPDPVLSVVLVVCQVVQDDDDVPDDDDRDDPVVQLVLLVLQLVQAALVVLLVLLLCVLVLAAEAEDDPDPSSSVSNVSLSQLLLPPFGRDPDDDHYWYQYSNVNDTGDPDPSSVLDQVVLVVQSVVQSVDDDPSVRVSNSVSSLLSCLLQCVCQVVQWDQDPVAIDGDLVSRLVVHDPSSSVSSVVSVVDPRVVVVVVVVRVCVRVVNDDDDPSNVSNVVVVVVVVVVVVVVVVVVVD